Protein AF-A0A067PTX1-F1 (afdb_monomer_lite)

Structure (mmCIF, N/CA/C/O backbone):
data_AF-A0A067PTX1-F1
#
_entry.id   AF-A0A067PTX1-F1
#
loop_
_atom_site.group_PDB
_atom_site.id
_atom_site.type_symbol
_atom_site.label_atom_id
_atom_site.label_alt_id
_atom_site.label_comp_id
_atom_site.label_asym_id
_atom_site.label_entity_id
_atom_site.label_seq_id
_atom_site.pdbx_PDB_ins_code
_atom_site.Cartn_x
_atom_site.Cartn_y
_atom_site.Cartn_z
_atom_site.occupancy
_atom_site.B_iso_or_equiv
_atom_site.auth_seq_id
_atom_site.auth_comp_id
_atom_site.auth_asym_id
_atom_site.auth_atom_id
_atom_site.pdbx_PDB_model_num
ATOM 1 N N . MET A 1 1 ? 3.893 53.880 -30.782 1.00 49.12 1 MET A N 1
ATOM 2 C CA . MET A 1 1 ? 4.511 53.053 -29.726 1.00 49.12 1 MET A CA 1
ATOM 3 C C . MET A 1 1 ? 3.775 51.726 -29.711 1.00 49.12 1 MET A C 1
ATOM 5 O O . MET A 1 1 ? 2.566 51.744 -29.528 1.00 49.12 1 MET A O 1
ATOM 9 N N . ALA A 1 2 ? 4.449 50.618 -30.021 1.00 50.56 2 ALA A N 1
ATOM 10 C CA . ALA A 1 2 ? 3.844 49.287 -29.973 1.00 50.56 2 ALA A CA 1
ATOM 11 C C . ALA A 1 2 ? 3.827 48.806 -28.514 1.00 50.56 2 ALA A C 1
ATOM 13 O O . ALA A 1 2 ? 4.840 48.926 -27.826 1.00 50.56 2 ALA A O 1
ATOM 14 N N . GLY A 1 3 ? 2.672 48.342 -28.034 1.00 60.22 3 GLY A N 1
ATOM 15 C CA . GLY A 1 3 ? 2.533 47.793 -26.685 1.00 60.22 3 GLY A CA 1
ATOM 16 C C . GLY A 1 3 ? 3.352 46.508 -26.502 1.00 60.22 3 GLY A C 1
ATOM 17 O O . GLY A 1 3 ? 3.732 45.883 -27.496 1.00 60.22 3 GLY A O 1
ATOM 18 N N . PRO A 1 4 ? 3.647 46.118 -25.250 1.00 64.88 4 PRO A N 1
ATOM 19 C CA . PRO A 1 4 ? 4.402 44.903 -24.978 1.00 64.88 4 PRO A CA 1
ATOM 20 C C . PRO A 1 4 ? 3.660 43.674 -25.529 1.00 64.88 4 PRO A C 1
ATOM 22 O O . PRO A 1 4 ? 2.425 43.643 -25.499 1.00 64.88 4 PRO A O 1
ATOM 25 N N . PRO A 1 5 ? 4.390 42.668 -26.046 1.00 63.78 5 PRO A N 1
ATOM 26 C CA . PRO A 1 5 ? 3.774 41.455 -26.557 1.00 63.78 5 PRO A CA 1
ATOM 27 C C . PRO A 1 5 ? 3.003 40.735 -25.441 1.00 63.78 5 PRO A C 1
ATOM 29 O O . PRO A 1 5 ? 3.410 40.796 -24.274 1.00 63.78 5 PRO A O 1
ATOM 32 N N . PRO A 1 6 ? 1.889 40.062 -25.777 1.00 65.19 6 PRO A N 1
ATOM 33 C CA . PRO A 1 6 ? 1.122 39.305 -24.802 1.00 65.19 6 PRO A CA 1
ATOM 34 C C . PRO A 1 6 ? 2.002 38.219 -24.167 1.00 65.19 6 PRO A C 1
ATOM 36 O O . PRO A 1 6 ? 2.879 37.667 -24.841 1.00 65.19 6 PRO A O 1
ATOM 39 N N . PRO A 1 7 ? 1.790 37.907 -22.877 1.00 59.72 7 PRO A N 1
ATOM 40 C CA . PRO A 1 7 ? 2.531 36.845 -22.221 1.00 59.72 7 PRO A CA 1
ATOM 41 C C . PRO A 1 7 ? 2.297 35.519 -22.959 1.00 59.72 7 PRO A C 1
ATOM 43 O O . PRO A 1 7 ? 1.192 35.291 -23.466 1.00 59.72 7 PRO A O 1
ATOM 46 N N . PRO A 1 8 ? 3.314 34.642 -23.027 1.00 54.31 8 PRO A N 1
ATOM 47 C CA . PRO A 1 8 ? 3.148 33.328 -23.627 1.00 54.31 8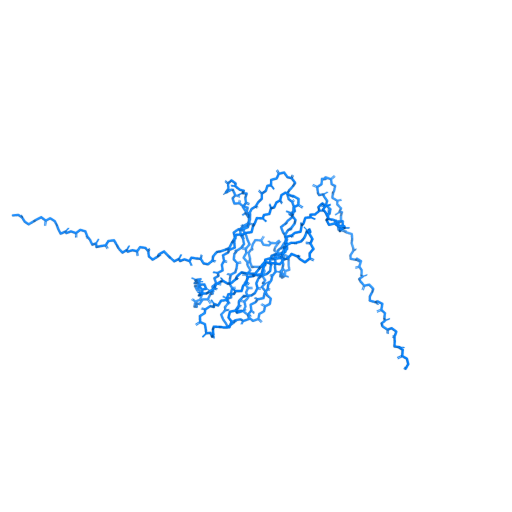 PRO A CA 1
ATOM 48 C C . PRO A 1 8 ? 1.997 32.586 -22.932 1.00 54.31 8 PRO A C 1
ATOM 50 O O . PRO A 1 8 ? 1.785 32.783 -21.727 1.00 54.31 8 PRO A O 1
ATOM 53 N N . PRO A 1 9 ? 1.235 31.754 -23.666 1.00 51.66 9 PRO A N 1
ATOM 54 C CA . PRO A 1 9 ? 0.173 30.965 -23.065 1.00 51.66 9 PRO A CA 1
ATOM 55 C C . PRO A 1 9 ? 0.768 30.170 -21.905 1.00 51.66 9 PRO A C 1
ATOM 57 O O . PRO A 1 9 ? 1.797 29.511 -22.059 1.00 51.66 9 PRO A O 1
ATOM 60 N N . LYS A 1 10 ? 0.144 30.274 -20.725 1.00 46.84 10 LYS A N 1
ATOM 61 C CA . LYS A 1 10 ? 0.451 29.386 -19.606 1.00 46.84 10 LYS A CA 1
ATOM 62 C C . LYS A 1 10 ? 0.267 27.973 -20.139 1.00 46.84 10 LYS A C 1
ATOM 64 O O . LYS A 1 10 ? -0.865 27.585 -20.421 1.00 46.84 10 LYS A O 1
ATOM 69 N N . PHE A 1 11 ? 1.368 27.246 -20.319 1.00 41.78 11 PHE A N 1
ATOM 70 C CA . PHE A 1 11 ? 1.311 25.809 -20.515 1.00 41.78 11 PHE A CA 1
ATOM 71 C C . PHE A 1 11 ? 0.416 25.274 -19.403 1.00 41.78 11 PHE A C 1
ATOM 73 O O . PHE A 1 11 ? 0.657 25.561 -18.224 1.00 41.78 11 PHE A O 1
ATOM 80 N N . ALA A 1 12 ? -0.677 24.617 -19.792 1.00 42.31 12 ALA A N 1
ATOM 81 C CA . ALA A 1 12 ? -1.452 23.832 -18.859 1.00 42.31 12 ALA A CA 1
ATOM 82 C C . ALA A 1 12 ? -0.436 22.942 -18.145 1.00 42.31 12 ALA A C 1
ATOM 84 O O . ALA A 1 12 ? 0.348 22.249 -18.791 1.00 42.31 12 ALA A O 1
ATOM 85 N N . VAL A 1 13 ? -0.363 23.067 -16.823 1.00 38.75 13 VAL A N 1
ATOM 86 C CA . VAL A 1 13 ? 0.320 22.062 -16.026 1.00 38.75 13 VAL A CA 1
ATOM 87 C C . VAL A 1 13 ? -0.473 20.805 -16.320 1.00 38.75 13 VAL A C 1
ATOM 89 O O . VAL A 1 13 ? -1.624 20.717 -15.884 1.00 38.75 13 VAL A O 1
ATOM 92 N N . ASP A 1 14 ? 0.089 19.912 -17.137 1.00 35.59 14 ASP A N 1
ATOM 93 C CA . ASP A 1 14 ? -0.417 18.556 -17.269 1.00 35.59 14 ASP A CA 1
ATOM 94 C C . ASP A 1 14 ? -0.568 18.068 -15.837 1.00 35.59 14 ASP A C 1
ATOM 96 O O . ASP A 1 14 ? 0.407 17.901 -15.099 1.00 35.59 14 ASP A O 1
ATOM 100 N N . SER A 1 15 ? -1.816 18.007 -15.387 1.00 38.03 15 SER A N 1
ATOM 101 C CA . SER A 1 15 ? -2.144 17.472 -14.084 1.00 38.03 15 SER A CA 1
ATOM 102 C C . SER A 1 15 ? -1.907 15.989 -14.249 1.00 38.03 15 SER A C 1
ATOM 104 O O . SER A 1 15 ? -2.802 15.272 -14.681 1.00 38.03 15 SER A O 1
ATOM 106 N N . VAL A 1 16 ? -0.659 15.567 -14.037 1.00 44.38 16 VAL A N 1
ATOM 107 C CA . VAL A 1 16 ? -0.284 14.162 -14.049 1.00 44.38 16 VAL A CA 1
ATOM 108 C C . VAL A 1 16 ? -1.143 13.532 -12.964 1.00 44.38 16 VAL A C 1
ATOM 110 O O . VAL A 1 16 ? -0.973 13.815 -11.774 1.00 44.38 16 VAL A O 1
ATOM 113 N N . SER A 1 17 ? -2.180 12.817 -13.387 1.00 53.16 17 SER A N 1
ATOM 114 C CA . SER A 1 17 ? -3.093 12.123 -12.501 1.00 53.16 17 SER A CA 1
ATOM 115 C C . SER A 1 17 ? -2.311 10.984 -11.875 1.00 53.16 17 SER A C 1
ATOM 117 O O . SER A 1 17 ? -2.290 9.876 -12.395 1.00 53.16 17 SER A O 1
ATOM 119 N N . GLN A 1 18 ? -1.635 11.280 -10.769 1.00 69.12 18 GLN A N 1
ATOM 120 C CA . GLN A 1 18 ? -0.968 10.261 -9.983 1.00 69.12 18 GLN A CA 1
ATOM 121 C C . GLN A 1 18 ? -2.006 9.2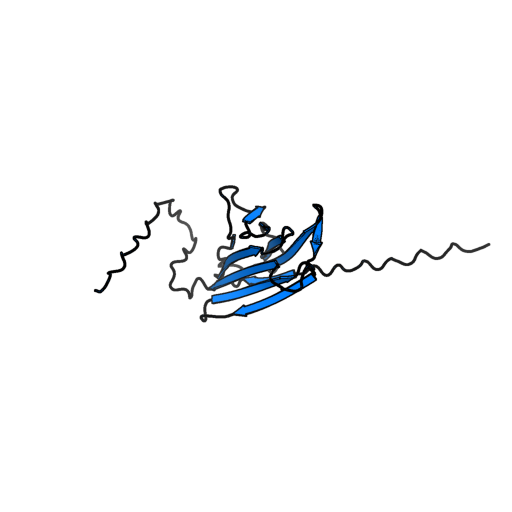34 -9.555 1.00 69.12 18 GLN A C 1
ATOM 123 O O . GLN A 1 18 ? -2.974 9.577 -8.869 1.00 69.12 18 GLN A O 1
ATOM 128 N N . HIS A 1 19 ? -1.797 7.985 -9.960 1.00 88.50 19 HIS A N 1
ATOM 129 C CA . HIS A 1 19 ? -2.654 6.878 -9.577 1.00 88.50 19 HIS A CA 1
ATOM 130 C C . HIS A 1 19 ? -2.497 6.633 -8.078 1.00 88.50 19 HIS A C 1
ATOM 132 O O . HIS A 1 19 ? -1.491 6.110 -7.590 1.00 88.50 19 HIS A O 1
ATOM 138 N N . ARG A 1 20 ? -3.503 7.107 -7.343 1.00 92.69 20 ARG A N 1
ATOM 139 C CA . ARG A 1 20 ? -3.557 7.107 -5.887 1.00 92.69 20 ARG A CA 1
ATOM 140 C C . ARG A 1 20 ? -4.782 6.355 -5.410 1.00 92.69 20 ARG A C 1
ATOM 142 O O . ARG A 1 20 ? -5.842 6.429 -6.027 1.00 92.69 20 ARG A O 1
ATOM 149 N N . ALA A 1 21 ? -4.646 5.711 -4.262 1.00 94.19 21 ALA A N 1
ATOM 150 C CA . ALA A 1 21 ? -5.761 5.125 -3.541 1.00 94.19 21 ALA A CA 1
ATOM 151 C C . ALA A 1 21 ? -5.698 5.493 -2.062 1.00 94.19 21 ALA A C 1
ATOM 153 O O . ALA A 1 21 ? -4.628 5.766 -1.519 1.00 94.19 21 ALA A O 1
ATOM 154 N N . PHE A 1 22 ? -6.858 5.478 -1.413 1.00 94.00 22 PHE A N 1
ATOM 155 C CA . PHE A 1 22 ? -6.983 5.793 0.002 1.00 94.00 22 PHE A CA 1
ATOM 156 C C . PHE A 1 22 ? -7.655 4.643 0.741 1.00 94.00 22 PHE A C 1
ATOM 158 O O . PHE A 1 22 ? -8.694 4.145 0.309 1.00 94.00 22 PHE A O 1
ATOM 165 N N . VAL A 1 23 ? -7.080 4.254 1.877 1.00 95.56 23 VAL A N 1
ATOM 166 C CA . VAL A 1 23 ? -7.667 3.266 2.791 1.00 95.56 23 VAL A CA 1
ATOM 167 C C . VAL A 1 23 ? -7.883 3.913 4.146 1.00 95.56 23 VAL A C 1
ATOM 169 O O . VAL A 1 23 ? -6.938 4.391 4.771 1.00 95.56 23 VAL A O 1
ATOM 172 N N . THR A 1 24 ? -9.119 3.904 4.634 1.00 93.56 24 THR A N 1
ATOM 173 C CA . THR A 1 24 ? -9.410 4.338 6.003 1.00 93.56 24 THR A CA 1
ATOM 174 C C . THR A 1 24 ? -9.011 3.248 6.991 1.00 93.56 24 THR A C 1
ATOM 176 O O . THR A 1 24 ? -9.383 2.084 6.836 1.00 93.56 24 THR A O 1
ATOM 179 N N . LEU A 1 25 ? -8.299 3.649 8.042 1.00 93.00 25 LEU A N 1
ATOM 180 C CA . LEU A 1 25 ? -7.965 2.827 9.197 1.00 93.00 25 LEU A CA 1
ATOM 181 C C . LEU A 1 25 ? -8.717 3.354 10.425 1.00 93.00 25 LEU A C 1
ATOM 183 O O . LEU A 1 25 ? -8.249 4.294 11.079 1.00 93.00 25 LEU A O 1
ATOM 187 N N . PRO A 1 26 ? -9.878 2.760 10.755 1.00 92.69 26 PRO A N 1
ATOM 188 C CA . PRO A 1 26 ? -10.582 3.056 11.994 1.00 92.69 26 PRO A CA 1
ATOM 189 C C . PRO A 1 26 ? -9.713 2.812 13.232 1.00 92.69 26 PRO A C 1
ATOM 191 O O . PRO A 1 26 ? -8.692 2.115 13.188 1.00 92.69 26 PRO A O 1
ATOM 194 N N . LYS A 1 27 ? -10.154 3.360 14.368 1.00 90.94 27 LYS A N 1
ATOM 195 C CA . LYS A 1 27 ? -9.531 3.075 15.665 1.00 90.94 27 LYS A CA 1
ATOM 196 C C . LYS A 1 27 ? -9.518 1.576 15.935 1.00 90.94 27 LYS A C 1
ATOM 198 O O . LYS A 1 27 ? -10.493 0.890 15.653 1.00 90.94 27 LYS A O 1
ATOM 203 N N . ASN A 1 28 ? -8.449 1.107 16.567 1.00 91.19 28 ASN A N 1
ATOM 204 C CA . ASN A 1 28 ? -8.222 -0.304 16.883 1.00 91.19 28 ASN A CA 1
ATOM 205 C C . ASN A 1 28 ? -8.157 -1.232 15.656 1.00 91.19 28 ASN A C 1
ATOM 207 O O . ASN A 1 28 ? -8.336 -2.438 15.793 1.00 91.19 28 ASN A O 1
ATOM 211 N N . ASN A 1 29 ? -7.875 -0.705 14.463 1.00 93.00 29 ASN A N 1
ATOM 212 C CA . ASN A 1 29 ? -7.644 -1.548 13.297 1.00 93.00 29 ASN A CA 1
ATOM 213 C C . ASN A 1 29 ? -6.148 -1.667 13.004 1.00 93.00 29 ASN A C 1
ATOM 215 O O . ASN A 1 29 ? -5.436 -0.662 12.927 1.00 93.00 29 ASN A O 1
ATOM 219 N N . ILE A 1 30 ? -5.690 -2.902 12.812 1.00 94.12 30 ILE A N 1
ATOM 220 C CA . ILE A 1 30 ? -4.368 -3.210 12.262 1.00 94.12 30 ILE A CA 1
ATOM 221 C C . ILE A 1 30 ? -4.476 -3.300 10.736 1.00 94.12 30 ILE A C 1
ATOM 223 O O . ILE A 1 30 ? -5.513 -3.724 10.216 1.00 94.12 30 ILE A O 1
ATOM 227 N N . ALA A 1 31 ? -3.419 -2.916 10.020 1.00 95.81 31 ALA A N 1
ATOM 228 C CA . ALA A 1 31 ? -3.322 -3.149 8.582 1.00 95.81 31 ALA A CA 1
ATOM 229 C C . ALA A 1 31 ? -2.084 -3.969 8.225 1.00 95.81 31 ALA A C 1
ATOM 231 O O . ALA A 1 31 ? -0.990 -3.678 8.709 1.00 95.81 31 ALA A O 1
ATOM 232 N N . PHE A 1 32 ? -2.263 -4.945 7.341 1.00 96.06 32 PHE A N 1
ATOM 233 C CA . PHE A 1 32 ? -1.185 -5.673 6.681 1.00 96.06 32 PHE A CA 1
ATOM 234 C C . PHE A 1 32 ? -1.160 -5.274 5.213 1.00 96.06 32 PHE A C 1
ATOM 236 O O . PHE A 1 32 ? -2.202 -5.283 4.560 1.00 96.06 32 PHE A O 1
ATOM 243 N N . ILE A 1 33 ? 0.014 -4.912 4.708 1.00 97.25 33 ILE A N 1
ATOM 244 C CA . ILE A 1 33 ? 0.197 -4.469 3.326 1.00 97.25 33 ILE A CA 1
ATOM 245 C C . ILE A 1 33 ? 1.292 -5.316 2.704 1.00 97.25 33 ILE A C 1
ATOM 247 O O . ILE A 1 33 ? 2.419 -5.322 3.198 1.00 97.25 33 ILE A O 1
ATOM 251 N N . PHE A 1 34 ? 0.965 -6.024 1.635 1.00 96.81 34 PHE A N 1
ATOM 252 C CA . PHE A 1 34 ? 1.887 -6.892 0.911 1.00 96.81 34 PHE A CA 1
ATOM 253 C C . PHE A 1 34 ? 1.466 -6.962 -0.553 1.00 96.81 34 PHE A C 1
ATOM 255 O O . PHE A 1 34 ? 0.354 -6.576 -0.909 1.00 96.81 34 PHE A O 1
ATOM 262 N N . GLY A 1 35 ? 2.347 -7.446 -1.417 1.00 97.31 35 GLY A N 1
ATOM 263 C CA . GLY A 1 35 ? 2.019 -7.565 -2.826 1.00 97.31 35 GLY A CA 1
ATOM 264 C C . GLY A 1 35 ? 3.148 -8.138 -3.656 1.00 97.31 35 GLY A C 1
ATOM 265 O O . GLY A 1 35 ? 4.207 -8.506 -3.141 1.00 97.31 35 GLY A O 1
ATOM 266 N N . THR A 1 36 ? 2.910 -8.196 -4.953 1.00 97.94 36 THR A N 1
ATOM 267 C CA . THR A 1 36 ? 3.825 -8.730 -5.958 1.00 97.94 36 THR A CA 1
ATOM 268 C C . THR A 1 36 ? 3.887 -7.793 -7.150 1.00 97.94 36 THR A C 1
ATOM 270 O O . THR A 1 36 ? 2.905 -7.123 -7.463 1.00 97.94 36 THR A O 1
ATOM 273 N N . ALA A 1 37 ? 5.033 -7.779 -7.823 1.00 97.56 37 ALA A N 1
ATOM 274 C CA . ALA A 1 37 ? 5.175 -7.203 -9.149 1.00 97.56 37 ALA A CA 1
ATOM 275 C C . ALA A 1 37 ? 5.373 -8.330 -10.169 1.00 97.56 37 ALA A C 1
ATOM 277 O O . ALA A 1 37 ? 6.295 -9.135 -10.007 1.00 97.56 37 ALA A O 1
ATOM 278 N N . THR A 1 38 ? 4.557 -8.369 -11.216 1.00 95.69 38 THR A N 1
ATOM 279 C CA . THR A 1 38 ? 4.680 -9.288 -12.362 1.00 95.69 38 THR A CA 1
ATOM 280 C C . THR A 1 38 ? 4.921 -8.504 -13.644 1.00 95.69 38 THR A C 1
ATOM 282 O O . THR A 1 38 ? 4.253 -8.710 -14.643 1.00 95.69 38 THR A O 1
ATOM 285 N N . ALA A 1 39 ? 5.901 -7.601 -13.582 1.00 93.62 39 ALA A N 1
ATOM 286 C CA . ALA A 1 39 ? 6.239 -6.669 -14.648 1.00 93.62 39 ALA A CA 1
ATOM 287 C C . ALA A 1 39 ? 7.738 -6.682 -14.970 1.00 93.62 39 ALA A C 1
ATOM 289 O O . ALA A 1 39 ? 8.593 -6.906 -14.096 1.00 93.62 39 ALA A O 1
ATOM 290 N N . ALA A 1 40 ? 8.072 -6.371 -16.225 1.00 91.75 40 ALA A N 1
ATOM 291 C CA . ALA A 1 40 ? 9.455 -6.197 -16.669 1.00 91.75 40 ALA A CA 1
ATOM 292 C C . ALA A 1 40 ? 10.104 -4.933 -16.083 1.00 91.75 40 ALA A C 1
ATOM 294 O O . ALA A 1 40 ? 11.303 -4.935 -15.792 1.00 91.75 40 ALA A O 1
ATOM 295 N N . TRP A 1 41 ? 9.331 -3.862 -15.891 1.00 94.88 41 TRP A N 1
ATOM 296 C CA . TRP A 1 41 ? 9.796 -2.664 -15.201 1.00 94.88 41 TRP A CA 1
ATOM 297 C C . TRP A 1 41 ? 9.610 -2.783 -13.688 1.00 94.88 41 TRP A C 1
ATOM 299 O O . TRP A 1 41 ? 8.716 -3.471 -13.192 1.00 94.88 41 TRP A O 1
ATOM 309 N N . THR A 1 42 ? 10.481 -2.108 -12.934 1.00 97.06 42 THR A N 1
ATOM 310 C CA . THR A 1 42 ? 10.369 -2.071 -11.474 1.00 97.06 42 THR A CA 1
ATOM 311 C C . THR A 1 42 ? 9.145 -1.264 -11.080 1.00 97.06 42 THR A C 1
ATOM 313 O O . THR A 1 42 ? 9.068 -0.070 -11.358 1.00 97.06 42 THR A O 1
ATOM 316 N N . GLN A 1 43 ? 8.234 -1.906 -10.370 1.00 97.38 43 GLN A N 1
ATOM 317 C CA . GLN A 1 43 ? 7.079 -1.276 -9.759 1.00 97.38 43 GLN A CA 1
ATOM 318 C C . GLN A 1 43 ? 7.488 -0.603 -8.445 1.00 97.38 43 GLN A C 1
ATOM 320 O O . GLN A 1 43 ? 8.338 -1.114 -7.713 1.00 97.38 43 GLN A O 1
ATOM 325 N N . ASP A 1 44 ? 6.891 0.548 -8.152 1.00 96.88 44 ASP A N 1
ATOM 326 C CA . ASP A 1 44 ? 7.125 1.373 -6.967 1.00 96.88 44 ASP A CA 1
ATOM 327 C C . ASP A 1 44 ? 5.789 1.727 -6.317 1.00 96.88 44 ASP A C 1
ATOM 329 O O . ASP A 1 44 ? 4.964 2.449 -6.881 1.00 96.88 44 ASP A O 1
ATOM 333 N N . VAL A 1 45 ? 5.590 1.240 -5.095 1.00 97.12 45 VAL A N 1
ATOM 334 C CA . VAL A 1 45 ? 4.411 1.549 -4.289 1.00 97.12 45 VAL A CA 1
ATOM 335 C C . VAL A 1 45 ? 4.850 2.330 -3.066 1.00 97.12 45 VAL A C 1
ATOM 337 O O . VAL A 1 45 ? 5.539 1.810 -2.186 1.00 97.12 45 VAL A O 1
ATOM 340 N N . LYS A 1 46 ? 4.415 3.585 -2.967 1.00 95.56 46 LYS A N 1
ATOM 341 C CA . LYS A 1 46 ? 4.600 4.387 -1.758 1.00 95.56 46 LYS A CA 1
ATOM 342 C C . LYS A 1 46 ? 3.356 4.298 -0.884 1.00 95.56 46 LYS A C 1
ATOM 344 O O . LYS A 1 46 ? 2.253 4.576 -1.340 1.00 95.56 46 LYS A O 1
ATOM 349 N N . VAL A 1 47 ? 3.560 3.975 0.389 1.00 95.12 47 VAL A N 1
ATOM 350 C CA . VAL A 1 47 ? 2.517 3.937 1.419 1.00 95.12 47 VAL A CA 1
ATOM 351 C C . VAL A 1 47 ? 2.777 5.071 2.396 1.00 95.12 47 VAL A C 1
ATOM 353 O O . VAL A 1 47 ? 3.837 5.122 3.019 1.00 95.12 47 VAL A O 1
ATOM 356 N N . LYS A 1 48 ? 1.818 5.977 2.555 1.00 92.62 48 LYS A N 1
ATOM 357 C CA . LYS A 1 48 ? 1.889 7.075 3.519 1.00 92.62 48 LYS A CA 1
ATOM 358 C C . LYS A 1 48 ? 0.758 6.937 4.530 1.00 92.62 48 LYS A C 1
ATOM 360 O O . LYS A 1 48 ? -0.393 7.231 4.208 1.00 92.62 48 LYS A O 1
ATOM 365 N N . PRO A 1 49 ? 1.053 6.480 5.748 1.00 89.12 49 PRO A N 1
ATOM 366 C CA . PRO A 1 49 ? 0.105 6.585 6.835 1.00 89.12 49 PRO A CA 1
ATOM 367 C C . PRO A 1 49 ? -0.028 8.053 7.249 1.00 89.12 49 PRO A C 1
ATOM 369 O O . PRO A 1 49 ? 0.963 8.764 7.398 1.00 89.12 49 PRO A O 1
ATOM 372 N N . GLN A 1 50 ? -1.260 8.497 7.432 1.00 88.88 50 GLN A N 1
ATOM 373 C CA . GLN A 1 50 ? -1.619 9.861 7.795 1.00 88.88 50 GLN A CA 1
ATOM 374 C C . GLN A 1 50 ? -2.671 9.812 8.896 1.00 88.88 50 GLN A C 1
ATOM 376 O O . GLN A 1 50 ? -3.492 8.891 8.960 1.00 88.88 50 GLN A O 1
ATOM 381 N N . PHE A 1 51 ? -2.658 10.793 9.787 1.00 77.94 51 PHE A N 1
ATOM 382 C CA . PHE A 1 51 ? -3.842 11.079 10.590 1.00 77.94 51 PHE A CA 1
ATOM 383 C C . PHE A 1 51 ? -4.879 11.808 9.723 1.00 77.94 51 PHE A C 1
ATOM 385 O O . PHE A 1 51 ? -4.531 12.403 8.711 1.00 77.94 51 PHE A O 1
ATOM 392 N N . GLN A 1 52 ? -6.157 11.780 10.113 1.00 68.69 52 GLN A N 1
ATOM 393 C CA . GLN A 1 52 ? -7.207 12.535 9.402 1.00 68.69 52 GLN A CA 1
ATOM 394 C C . GLN A 1 52 ? -7.002 14.062 9.427 1.00 68.69 52 GLN A C 1
ATOM 396 O O . GLN A 1 52 ? -7.691 14.774 8.706 1.00 68.69 52 GLN A O 1
ATOM 401 N N . ASP A 1 53 ? -6.090 14.564 10.264 1.00 71.50 53 ASP A N 1
ATOM 402 C CA . ASP A 1 53 ? -5.668 15.967 10.296 1.00 71.50 53 ASP A CA 1
ATOM 403 C C . ASP A 1 53 ? -4.448 16.252 9.394 1.00 71.50 53 ASP A C 1
ATOM 405 O O . ASP A 1 53 ? -3.783 17.272 9.567 1.00 71.50 53 ASP A O 1
ATOM 409 N N . ASP A 1 54 ? -4.151 15.349 8.452 1.00 64.38 54 ASP A N 1
ATOM 410 C CA . ASP A 1 54 ? -3.046 15.407 7.485 1.00 64.38 54 ASP A CA 1
ATOM 411 C C . ASP A 1 54 ? -1.641 15.472 8.107 1.00 64.38 54 ASP A C 1
ATOM 413 O O . ASP A 1 54 ? -0.663 15.841 7.452 1.00 64.38 54 ASP A O 1
ATOM 417 N N . THR A 1 55 ? -1.492 15.069 9.371 1.00 72.81 55 THR A N 1
ATOM 418 C CA . THR A 1 55 ? -0.160 14.895 9.951 1.00 72.81 55 THR A CA 1
ATOM 419 C C . THR A 1 55 ? 0.472 13.605 9.414 1.00 72.81 55 THR A C 1
ATOM 421 O O . THR A 1 55 ? 0.049 12.496 9.763 1.00 72.81 55 THR A O 1
ATOM 424 N N . ASP A 1 56 ? 1.500 13.756 8.574 1.00 72.50 56 ASP A N 1
ATOM 425 C CA . ASP A 1 56 ? 2.247 12.646 7.975 1.00 72.50 56 ASP A CA 1
ATOM 426 C C . ASP A 1 56 ? 2.968 11.802 9.042 1.00 72.50 56 ASP A C 1
ATOM 428 O O . ASP A 1 56 ? 3.744 12.304 9.863 1.00 72.50 56 ASP A O 1
ATOM 432 N N . LEU A 1 57 ? 2.749 10.487 8.993 1.00 79.50 57 LEU A N 1
ATOM 433 C CA . LEU A 1 57 ? 3.577 9.502 9.686 1.00 79.50 57 LEU A CA 1
ATOM 434 C C . LEU A 1 57 ? 4.716 9.036 8.770 1.00 79.50 57 LEU A C 1
ATOM 436 O O . LEU A 1 57 ? 4.821 9.418 7.603 1.00 79.50 57 LEU A O 1
ATOM 440 N N . GLN A 1 58 ? 5.595 8.184 9.302 1.00 84.81 58 GLN A N 1
ATOM 441 C CA . GLN A 1 58 ? 6.666 7.585 8.513 1.00 84.81 58 GLN A CA 1
ATOM 442 C C . GLN A 1 58 ? 6.095 6.863 7.283 1.00 84.81 58 GLN A C 1
ATOM 444 O O . GLN A 1 58 ? 5.294 5.937 7.407 1.00 84.81 58 GLN A O 1
ATOM 449 N N . ALA A 1 59 ? 6.529 7.290 6.097 1.00 89.50 59 ALA A N 1
ATOM 450 C CA . ALA A 1 59 ? 6.157 6.670 4.835 1.00 89.50 59 ALA A CA 1
ATOM 451 C C . ALA A 1 59 ? 7.052 5.467 4.516 1.00 89.50 59 ALA A C 1
ATOM 453 O O . ALA A 1 59 ? 8.238 5.440 4.854 1.00 89.50 59 ALA A O 1
ATOM 454 N N . TYR A 1 60 ? 6.486 4.519 3.780 1.00 92.31 60 TYR A N 1
ATOM 455 C CA . TYR A 1 60 ? 7.159 3.326 3.293 1.00 92.31 60 TYR A CA 1
ATOM 456 C C . TYR A 1 60 ? 7.212 3.335 1.771 1.00 92.31 60 TYR A C 1
ATOM 458 O O . TYR A 1 60 ? 6.380 3.950 1.099 1.00 92.31 60 TYR A O 1
ATOM 466 N N . THR A 1 61 ? 8.188 2.636 1.213 1.00 94.06 61 THR A N 1
ATOM 467 C CA . THR A 1 61 ? 8.243 2.361 -0.224 1.00 94.06 61 THR A CA 1
ATOM 468 C C . THR A 1 61 ? 8.518 0.886 -0.414 1.00 94.06 61 THR A C 1
ATOM 470 O O . THR A 1 61 ? 9.461 0.369 0.187 1.00 94.06 61 THR A O 1
ATOM 473 N N . LEU A 1 62 ? 7.677 0.226 -1.209 1.00 95.44 62 LEU A N 1
ATOM 474 C CA . LEU A 1 62 ? 7.918 -1.126 -1.679 1.00 95.44 62 LEU A CA 1
ATOM 475 C C . LEU A 1 62 ? 8.278 -1.101 -3.160 1.00 95.44 62 LEU A C 1
ATOM 477 O O . LEU A 1 62 ? 7.657 -0.365 -3.927 1.00 95.44 62 LEU A O 1
ATOM 481 N N . GLN A 1 63 ? 9.259 -1.907 -3.552 1.00 96.06 63 GLN A N 1
ATOM 482 C CA . GLN A 1 63 ? 9.679 -2.033 -4.943 1.00 96.06 63 GLN A CA 1
ATOM 483 C C . GLN A 1 63 ? 9.939 -3.488 -5.315 1.00 96.06 63 GLN A C 1
ATOM 485 O O . GLN A 1 63 ? 10.422 -4.263 -4.489 1.00 96.06 63 GLN A O 1
ATOM 490 N N . ALA A 1 64 ? 9.642 -3.844 -6.564 1.00 96.06 64 ALA A N 1
ATOM 491 C CA . ALA A 1 64 ? 10.036 -5.115 -7.167 1.00 96.06 64 ALA A CA 1
ATOM 492 C C . ALA A 1 64 ? 9.883 -5.093 -8.694 1.00 96.06 64 ALA A C 1
ATOM 494 O O . ALA A 1 64 ? 9.141 -4.288 -9.242 1.00 96.06 64 ALA A O 1
ATOM 495 N N . SER A 1 65 ? 10.550 -6.029 -9.367 1.00 95.62 65 SER A N 1
ATOM 496 C CA . SER A 1 65 ? 10.248 -6.463 -10.737 1.00 95.62 65 SER A CA 1
ATOM 497 C C . SER A 1 65 ? 10.241 -7.989 -10.732 1.00 95.62 65 SER A C 1
ATOM 499 O O . SER A 1 65 ? 11.177 -8.592 -10.195 1.00 95.62 65 SER A O 1
ATOM 501 N N . ASN A 1 66 ? 9.184 -8.602 -11.273 1.00 95.06 66 ASN A N 1
ATOM 502 C CA . ASN A 1 66 ? 8.977 -10.058 -11.308 1.00 95.06 66 ASN A CA 1
ATOM 503 C C . ASN A 1 66 ? 9.255 -10.775 -9.971 1.00 95.06 66 ASN A C 1
ATOM 505 O O . ASN A 1 66 ? 9.859 -11.845 -9.939 1.00 95.06 66 ASN A O 1
ATOM 509 N N . ASN A 1 67 ? 8.873 -10.150 -8.856 1.00 95.69 67 ASN A N 1
ATOM 510 C CA . ASN A 1 67 ? 9.163 -10.602 -7.495 1.00 95.69 67 ASN A CA 1
ATOM 511 C C . ASN A 1 67 ? 8.114 -10.064 -6.502 1.00 95.69 67 ASN A C 1
ATOM 513 O O . ASN A 1 67 ? 7.396 -9.108 -6.816 1.00 95.69 67 ASN A O 1
ATOM 517 N N . PRO A 1 68 ? 8.035 -10.624 -5.280 1.00 96.81 68 PRO A N 1
ATOM 518 C CA . PRO A 1 68 ? 7.331 -9.981 -4.174 1.00 96.81 68 PRO A CA 1
ATOM 519 C C . PRO A 1 68 ? 7.838 -8.556 -3.942 1.00 96.81 68 PRO A C 1
ATOM 521 O O . PRO A 1 68 ? 9.041 -8.311 -3.996 1.00 96.81 68 PRO A O 1
ATOM 524 N N . LEU A 1 69 ? 6.923 -7.629 -3.654 1.00 96.38 69 LEU A N 1
ATOM 525 C CA . LEU A 1 69 ? 7.263 -6.258 -3.286 1.00 96.38 69 LEU A CA 1
ATOM 526 C C . LEU A 1 69 ? 8.061 -6.257 -1.975 1.00 96.38 69 LEU A C 1
ATOM 528 O O . LEU A 1 69 ? 7.586 -6.759 -0.956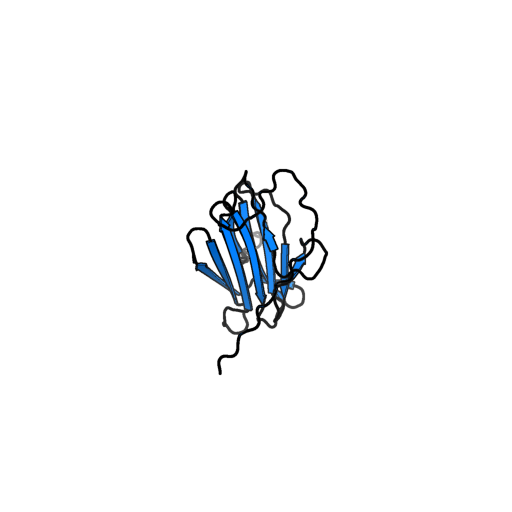 1.00 96.38 69 LEU A O 1
ATOM 532 N N . GLU A 1 70 ? 9.260 -5.674 -1.987 1.00 94.62 70 GLU A N 1
ATOM 533 C CA . GLU A 1 70 ? 10.123 -5.562 -0.806 1.00 94.62 70 GLU A CA 1
ATOM 534 C C . GLU A 1 70 ? 10.213 -4.107 -0.334 1.00 94.62 70 GLU A C 1
ATOM 536 O O . GLU A 1 70 ? 10.312 -3.183 -1.139 1.00 94.62 70 GLU A O 1
ATOM 541 N N . VAL A 1 71 ? 10.202 -3.891 0.982 1.00 91.88 71 VAL A N 1
ATOM 542 C CA . VAL A 1 71 ? 10.350 -2.573 1.606 1.00 91.88 71 VAL A CA 1
ATOM 543 C C . VAL A 1 71 ? 11.778 -2.068 1.397 1.00 91.88 71 VAL A C 1
ATOM 545 O O . VAL A 1 71 ? 12.725 -2.577 1.997 1.00 91.88 71 VAL A O 1
ATOM 548 N N . THR A 1 72 ? 11.931 -1.024 0.587 1.00 88.75 72 THR A N 1
ATOM 549 C CA . THR A 1 72 ? 13.220 -0.371 0.302 1.00 88.75 72 THR A CA 1
ATOM 550 C C . THR A 1 72 ? 13.423 0.915 1.102 1.00 88.75 72 THR A C 1
ATOM 552 O O . THR A 1 72 ? 14.553 1.378 1.265 1.00 88.75 72 THR A O 1
ATOM 555 N N . HIS A 1 73 ? 12.348 1.487 1.653 1.00 85.44 73 HIS A N 1
ATOM 556 C CA . HIS A 1 73 ? 12.392 2.669 2.514 1.00 85.44 73 HIS A CA 1
ATOM 557 C C . HIS A 1 73 ? 11.333 2.606 3.622 1.00 85.44 73 HIS A C 1
ATOM 559 O O . HIS A 1 73 ? 10.256 2.045 3.429 1.00 85.44 73 HIS A O 1
ATOM 565 N N . GLY A 1 74 ? 11.626 3.210 4.779 1.00 76.69 74 GLY A N 1
ATOM 566 C CA . GLY A 1 74 ? 10.699 3.314 5.915 1.00 76.69 74 GLY A CA 1
ATOM 567 C C . GLY A 1 74 ? 10.649 2.094 6.847 1.00 76.69 74 GLY A C 1
ATOM 568 O O . GLY A 1 74 ? 10.091 2.190 7.934 1.00 76.69 74 GLY A O 1
ATOM 569 N N . GLY A 1 75 ? 11.245 0.960 6.461 1.00 69.81 75 GLY A N 1
ATOM 570 C CA . GLY A 1 75 ? 11.336 -0.250 7.292 1.00 69.81 75 GLY A CA 1
ATOM 571 C C . GLY A 1 75 ? 12.389 -0.169 8.406 1.00 69.81 75 GLY A C 1
ATOM 572 O O . GLY A 1 75 ? 13.158 0.787 8.498 1.00 69.81 75 GLY A O 1
ATOM 573 N N . SER A 1 76 ? 12.472 -1.210 9.245 1.00 65.19 76 SER A N 1
ATOM 574 C CA . SER A 1 76 ? 13.372 -1.238 10.417 1.00 65.19 76 SER A CA 1
ATOM 575 C C . SER A 1 76 ? 14.865 -1.401 10.082 1.00 65.19 76 SER A C 1
ATOM 577 O O . SER A 1 76 ? 15.679 -1.538 10.993 1.00 65.19 76 SER A O 1
ATOM 579 N N . GLY A 1 77 ? 15.232 -1.456 8.796 1.00 58.81 77 GLY A N 1
ATOM 580 C CA . GLY A 1 77 ? 16.607 -1.667 8.328 1.00 58.81 77 GLY A CA 1
ATOM 581 C C . GLY A 1 77 ? 17.166 -3.076 8.569 1.00 58.81 77 GLY A C 1
ATOM 582 O O . GLY A 1 77 ? 18.342 -3.314 8.306 1.00 58.81 77 GLY A O 1
ATOM 583 N N . ILE A 1 78 ? 16.347 -4.012 9.064 1.00 51.97 78 ILE A N 1
ATOM 584 C CA . ILE A 1 78 ? 16.748 -5.385 9.392 1.00 51.97 78 ILE A CA 1
ATOM 585 C C . ILE A 1 78 ? 15.899 -6.346 8.547 1.00 51.97 78 ILE A C 1
ATOM 587 O O . ILE A 1 78 ? 14.679 -6.394 8.702 1.00 51.97 78 ILE A O 1
ATOM 591 N N . ALA A 1 79 ? 16.578 -7.118 7.690 1.00 62.53 79 ALA A N 1
ATOM 592 C CA . ALA A 1 79 ? 16.038 -8.104 6.743 1.0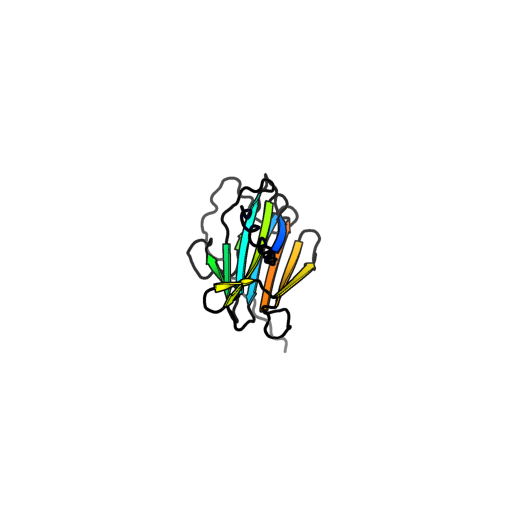0 62.53 79 ALA A CA 1
ATOM 593 C C . ALA A 1 79 ? 15.202 -7.545 5.569 1.00 62.53 79 ALA A C 1
ATOM 595 O O . ALA A 1 79 ? 14.689 -6.429 5.606 1.00 62.53 79 ALA A O 1
ATOM 596 N N . ARG A 1 80 ? 15.085 -8.354 4.502 1.00 74.81 80 ARG A N 1
ATOM 597 C CA . ARG A 1 80 ? 14.151 -8.123 3.390 1.00 74.81 80 ARG A CA 1
ATOM 598 C C . ARG A 1 80 ? 12.730 -8.293 3.923 1.00 74.81 80 ARG A C 1
ATOM 600 O O . ARG A 1 80 ? 12.341 -9.398 4.294 1.00 74.81 80 ARG A O 1
ATOM 607 N N . GLN A 1 81 ? 11.991 -7.197 4.030 1.00 85.44 81 GLN A N 1
ATOM 608 C CA . GLN A 1 81 ? 10.612 -7.190 4.516 1.00 85.44 81 GLN A CA 1
ATOM 609 C C . GLN A 1 81 ? 9.677 -7.098 3.311 1.00 85.44 81 GLN A C 1
ATOM 611 O O . GLN A 1 81 ? 9.745 -6.122 2.577 1.00 85.44 81 GLN A O 1
ATOM 616 N N . SER A 1 82 ? 8.799 -8.082 3.113 1.00 90.88 82 SER A N 1
ATOM 617 C CA . SER A 1 82 ? 7.789 -8.070 2.033 1.00 90.88 82 SER A CA 1
ATOM 618 C C . SER A 1 82 ? 6.384 -7.722 2.532 1.00 90.88 82 SER A C 1
ATOM 620 O O . SER A 1 82 ? 5.383 -7.913 1.844 1.00 90.88 82 SER A O 1
ATOM 622 N N . THR A 1 83 ? 6.287 -7.260 3.778 1.00 91.31 83 THR A N 1
ATOM 623 C CA . THR A 1 83 ? 5.025 -6.879 4.406 1.00 91.31 83 THR A CA 1
ATOM 624 C C . THR A 1 83 ? 5.244 -5.677 5.307 1.00 91.31 83 THR A C 1
ATOM 626 O O . THR A 1 83 ? 6.182 -5.653 6.104 1.00 91.31 83 THR A O 1
ATOM 629 N N . ILE A 1 84 ? 4.356 -4.694 5.202 1.00 91.06 84 ILE A N 1
ATOM 630 C CA . ILE A 1 84 ? 4.255 -3.582 6.145 1.00 91.06 84 ILE A CA 1
ATOM 631 C C . ILE A 1 84 ? 3.115 -3.891 7.108 1.00 91.06 84 ILE A C 1
ATOM 633 O O . ILE A 1 84 ? 2.025 -4.287 6.690 1.00 91.06 84 ILE A O 1
ATOM 637 N N . VAL A 1 85 ? 3.365 -3.673 8.396 1.00 91.56 85 VAL A N 1
ATOM 638 C CA . VAL A 1 85 ? 2.349 -3.769 9.445 1.00 91.56 85 VAL A CA 1
ATOM 639 C C . VAL A 1 85 ? 2.113 -2.384 10.028 1.00 91.56 85 VAL A C 1
ATOM 641 O O . VAL A 1 85 ? 3.013 -1.784 10.613 1.00 91.56 85 VAL A O 1
ATOM 644 N N . ILE A 1 86 ? 0.889 -1.883 9.889 1.00 90.69 86 ILE A N 1
ATOM 645 C CA . ILE A 1 86 ? 0.447 -0.650 10.537 1.00 90.69 86 ILE A CA 1
ATOM 646 C C . ILE A 1 86 ? -0.303 -1.037 11.807 1.00 90.69 86 ILE A C 1
ATOM 648 O O . ILE A 1 86 ? -1.467 -1.437 11.759 1.00 90.69 86 ILE A O 1
ATOM 652 N N . ASN A 1 87 ? 0.379 -0.926 12.949 1.00 89.81 87 ASN A N 1
ATOM 653 C CA . ASN A 1 87 ? -0.175 -1.261 14.264 1.00 89.81 87 ASN A CA 1
ATOM 654 C C . ASN A 1 87 ? -1.437 -0.447 14.577 1.00 89.81 87 ASN A C 1
ATOM 656 O O . ASN A 1 87 ? -1.513 0.707 14.146 1.00 89.81 87 ASN A O 1
ATOM 660 N N . PRO A 1 88 ? -2.398 -0.993 15.341 1.00 90.25 88 PRO A N 1
ATOM 661 C CA . PRO A 1 88 ? -3.620 -0.285 15.701 1.00 90.25 88 PRO A CA 1
ATOM 662 C C . PRO A 1 88 ? -3.339 0.969 16.536 1.00 90.25 88 PRO A C 1
ATOM 664 O O . PRO A 1 88 ? -2.448 0.982 17.381 1.00 90.25 88 PRO A O 1
ATOM 667 N N . ASP A 1 89 ? -4.134 2.016 16.313 1.00 87.88 89 ASP A N 1
ATOM 668 C CA . ASP A 1 89 ? -4.200 3.202 17.173 1.00 87.88 89 ASP A CA 1
ATOM 669 C C . ASP A 1 89 ? -5.585 3.218 17.830 1.00 87.88 89 ASP A C 1
ATOM 671 O O . ASP A 1 89 ? -6.609 3.222 17.146 1.00 87.88 89 ASP A O 1
ATOM 675 N N . SER A 1 90 ? -5.632 3.158 19.160 1.00 88.12 90 SER A N 1
ATOM 676 C CA . SER A 1 90 ? -6.888 3.138 19.923 1.00 88.12 90 SER A CA 1
ATOM 677 C C . SER A 1 90 ? -7.484 4.528 20.144 1.00 88.12 90 SER A C 1
ATOM 679 O O . SER A 1 90 ? -8.639 4.665 20.553 1.00 88.12 90 SER A O 1
ATOM 681 N N . THR A 1 91 ? -6.710 5.573 19.864 1.00 86.44 91 THR A N 1
ATOM 682 C CA . THR A 1 91 ? -7.046 6.964 20.164 1.00 86.44 91 THR A CA 1
ATOM 683 C C . THR A 1 91 ? -7.550 7.705 18.934 1.00 86.44 91 THR A C 1
ATOM 685 O O . THR A 1 91 ? -8.506 8.483 19.041 1.00 86.44 91 THR A O 1
ATOM 688 N N . ARG A 1 92 ? -6.965 7.431 17.762 1.00 85.56 92 ARG A N 1
ATOM 689 C CA . ARG A 1 92 ? -7.181 8.191 16.526 1.00 85.56 92 ARG A CA 1
ATOM 690 C C . ARG A 1 92 ? -7.451 7.293 15.328 1.00 85.56 92 ARG A C 1
ATOM 692 O O . ARG A 1 92 ? -6.897 6.207 15.201 1.00 85.56 92 ARG A O 1
ATOM 699 N N . GLU A 1 93 ? -8.306 7.790 14.442 1.00 89.94 93 GLU A N 1
ATOM 700 C CA . GLU A 1 93 ? -8.450 7.237 13.098 1.00 89.94 93 GLU A CA 1
ATOM 701 C C . GLU A 1 93 ? -7.293 7.712 12.222 1.00 89.94 93 GLU A C 1
ATOM 703 O O . GLU A 1 93 ? -6.724 8.789 12.430 1.00 89.94 93 GLU A O 1
ATOM 708 N N . ARG A 1 94 ? -6.940 6.888 11.242 1.00 91.44 94 ARG A N 1
ATOM 709 C CA . ARG A 1 94 ? -5.867 7.158 10.288 1.00 91.44 94 ARG A CA 1
ATOM 710 C C . ARG A 1 94 ? -6.351 6.875 8.874 1.00 91.44 94 ARG A C 1
ATOM 712 O O . ARG A 1 94 ? -7.377 6.228 8.663 1.00 91.44 94 ARG A O 1
ATOM 719 N N . GLN A 1 95 ? -5.580 7.328 7.907 1.00 93.00 95 GLN A N 1
ATOM 720 C CA . GLN A 1 95 ? -5.734 7.004 6.502 1.00 93.00 95 GLN A CA 1
ATOM 721 C C . GLN A 1 95 ? -4.392 6.512 5.961 1.00 93.00 95 GLN A C 1
ATOM 723 O O . GLN A 1 95 ? -3.333 6.889 6.456 1.00 93.00 95 GLN A O 1
ATOM 728 N N . LEU A 1 96 ? -4.432 5.638 4.966 1.00 93.69 96 LEU A N 1
ATOM 729 C CA . LEU A 1 96 ? -3.282 5.311 4.139 1.00 93.69 96 LEU A CA 1
ATOM 730 C C . LEU A 1 96 ? -3.489 5.968 2.778 1.00 93.69 96 LEU A C 1
ATOM 732 O O . LEU A 1 96 ? -4.462 5.634 2.105 1.00 93.69 96 LEU A O 1
ATOM 736 N N . GLU A 1 97 ? -2.587 6.857 2.372 1.00 94.12 97 GLU A N 1
ATOM 737 C CA . GLU A 1 97 ? -2.435 7.247 0.968 1.00 94.12 97 GLU A CA 1
ATOM 738 C C . GLU A 1 97 ? -1.467 6.257 0.306 1.00 94.12 97 GLU A C 1
ATOM 740 O O . GLU A 1 97 ? -0.325 6.078 0.741 1.00 94.12 97 GLU A O 1
ATOM 745 N N . LEU A 1 98 ? -1.935 5.603 -0.750 1.00 95.94 98 LEU A N 1
ATOM 746 C CA . LEU A 1 98 ? -1.168 4.694 -1.593 1.00 95.94 98 LEU A CA 1
ATOM 747 C C . LEU A 1 98 ? -0.883 5.399 -2.915 1.00 95.94 98 LEU A C 1
ATOM 749 O O . LEU A 1 98 ? -1.792 5.980 -3.505 1.00 95.94 98 LEU A O 1
ATOM 753 N N . LEU A 1 99 ? 0.360 5.345 -3.383 1.00 95.81 99 LEU A N 1
ATOM 754 C CA . LEU A 1 99 ? 0.783 5.921 -4.657 1.00 95.81 99 LEU A CA 1
ATOM 755 C C . LEU A 1 99 ? 1.507 4.856 -5.480 1.00 95.81 99 LEU A C 1
ATOM 757 O O . LEU A 1 99 ? 2.515 4.320 -5.018 1.00 95.81 99 LEU A O 1
ATOM 761 N N . PHE A 1 100 ? 1.002 4.597 -6.685 1.00 96.31 100 PHE A N 1
ATOM 762 C CA . PHE A 1 100 ? 1.480 3.552 -7.591 1.00 96.31 100 PHE A CA 1
ATOM 763 C C . PHE A 1 100 ? 2.243 4.159 -8.762 1.00 96.31 100 PHE A C 1
ATOM 765 O O . PHE A 1 100 ? 1.749 5.071 -9.430 1.00 96.31 100 PHE A O 1
ATOM 772 N N . ARG A 1 101 ? 3.464 3.676 -8.985 1.00 96.31 101 ARG A N 1
ATOM 773 C CA . ARG A 1 101 ? 4.401 4.187 -9.985 1.00 96.31 101 ARG A CA 1
ATOM 774 C C . ARG A 1 101 ? 5.235 3.051 -10.563 1.00 96.31 101 ARG A C 1
ATOM 776 O O . ARG A 1 101 ? 5.359 1.989 -9.966 1.00 96.31 101 ARG A O 1
ATOM 783 N N . VAL A 1 102 ? 5.879 3.330 -11.684 1.00 95.38 102 VAL A N 1
ATOM 784 C CA . VAL A 1 102 ? 6.847 2.455 -12.344 1.00 95.38 102 VAL A CA 1
ATOM 785 C C . VAL A 1 102 ? 8.180 3.187 -12.508 1.00 95.38 102 VAL A C 1
ATOM 787 O O . VAL A 1 102 ? 8.223 4.410 -12.654 1.00 95.38 102 VAL A O 1
ATOM 790 N N . VAL A 1 103 ? 9.296 2.464 -12.456 1.00 94.69 103 VAL A N 1
ATOM 791 C CA . VAL A 1 103 ? 10.639 3.000 -12.694 1.00 94.69 103 VAL A CA 1
ATOM 792 C C . VAL A 1 103 ? 11.077 2.651 -14.114 1.00 94.69 103 VAL A C 1
ATOM 794 O O . VAL A 1 103 ? 11.415 1.506 -14.407 1.00 94.69 103 VAL A O 1
ATOM 797 N N . VAL A 1 104 ? 11.151 3.665 -14.975 1.00 92.50 104 VAL A N 1
ATOM 798 C CA . VAL A 1 104 ? 11.599 3.547 -16.372 1.00 92.50 104 VAL A CA 1
ATOM 799 C C . VAL A 1 104 ? 12.822 4.437 -16.567 1.00 92.50 104 VAL A C 1
ATOM 801 O O . VAL A 1 104 ? 12.777 5.632 -16.266 1.00 92.50 104 VAL A O 1
ATOM 804 N N . ASP A 1 105 ? 13.930 3.862 -17.038 1.00 92.06 105 ASP A N 1
ATOM 805 C CA . ASP A 1 105 ? 15.224 4.550 -17.193 1.00 92.06 105 ASP A CA 1
ATOM 806 C C . ASP A 1 105 ? 15.694 5.262 -15.908 1.00 92.06 105 ASP A C 1
ATOM 808 O O . ASP A 1 105 ? 16.199 6.388 -15.929 1.00 92.06 105 ASP A O 1
ATOM 812 N N . GLY A 1 106 ? 15.466 4.623 -14.754 1.00 89.62 106 GLY A N 1
ATOM 813 C CA . GLY A 1 106 ? 15.810 5.164 -13.435 1.00 89.62 106 GLY A CA 1
ATOM 814 C C . GLY A 1 106 ? 14.918 6.317 -12.959 1.00 89.62 106 GLY A C 1
ATOM 815 O O . GLY A 1 106 ? 15.225 6.940 -11.943 1.00 89.62 106 GLY A O 1
ATOM 816 N N . LYS A 1 107 ? 13.824 6.622 -13.666 1.00 92.75 107 LYS A N 1
ATOM 817 C CA . LYS A 1 107 ? 12.875 7.682 -13.307 1.00 92.75 107 LYS A CA 1
ATOM 818 C C . LYS A 1 107 ? 11.523 7.097 -12.936 1.00 92.75 107 LYS A C 1
ATOM 820 O O . LYS A 1 107 ? 11.020 6.216 -13.623 1.00 92.75 107 LYS A O 1
ATOM 825 N N . LEU A 1 108 ? 10.921 7.653 -11.888 1.00 93.38 108 LEU A N 1
ATOM 826 C CA . LEU A 1 108 ? 9.543 7.354 -11.518 1.00 93.38 108 LEU A CA 1
ATOM 827 C C . LEU A 1 108 ? 8.583 7.940 -12.558 1.00 93.38 108 LEU A C 1
ATOM 829 O O . LEU A 1 108 ? 8.682 9.120 -12.904 1.00 93.38 108 LEU A O 1
ATOM 833 N N . ARG A 1 109 ? 7.654 7.112 -13.017 1.00 92.75 109 ARG A N 1
ATOM 834 C CA . ARG A 1 109 ? 6.525 7.458 -13.877 1.00 92.75 109 ARG A CA 1
ATOM 835 C C . ARG A 1 109 ? 5.251 6.903 -13.259 1.00 92.75 109 ARG A C 1
ATOM 837 O O . ARG A 1 109 ? 5.312 5.989 -12.441 1.00 92.75 109 ARG A O 1
ATOM 844 N N . ASP A 1 110 ? 4.118 7.470 -13.631 1.00 91.38 110 ASP A N 1
ATOM 845 C CA . ASP A 1 110 ? 2.834 6.938 -13.190 1.00 91.38 110 ASP A CA 1
ATOM 846 C C . ASP A 1 110 ? 2.497 5.665 -13.972 1.00 91.38 110 ASP A C 1
ATOM 848 O O . ASP A 1 110 ? 2.922 5.502 -15.117 1.00 91.38 110 ASP A O 1
ATOM 852 N N . VAL A 1 111 ? 1.755 4.765 -13.325 1.00 92.94 111 VAL A N 1
ATOM 853 C CA . VAL A 1 111 ? 1.121 3.625 -14.001 1.00 92.94 111 VAL A CA 1
ATOM 854 C C . VAL A 1 111 ? 0.035 4.131 -14.961 1.00 92.94 111 VAL A C 1
ATOM 856 O O . VAL A 1 111 ? -0.429 5.262 -14.839 1.00 92.94 111 VAL A O 1
ATOM 859 N N . HIS A 1 112 ? -0.357 3.316 -15.933 1.00 91.50 112 HIS A N 1
ATOM 860 C CA . HIS A 1 112 ? -1.392 3.632 -16.919 1.00 91.50 112 HIS A CA 1
ATOM 861 C C . HIS A 1 112 ? -2.810 3.324 -16.417 1.00 91.50 112 HIS A C 1
ATOM 863 O O . HIS A 1 112 ? -3.763 4.007 -16.799 1.00 91.50 112 HIS A O 1
ATOM 869 N N . GLN A 1 113 ? -2.962 2.308 -15.566 1.00 92.88 113 GLN A N 1
ATOM 870 C CA . GLN A 1 113 ? -4.247 1.926 -14.978 1.00 92.88 113 GLN A CA 1
ATOM 871 C C . GLN A 1 113 ? -4.084 1.537 -13.509 1.00 92.88 113 GLN A C 1
ATOM 873 O O . GLN A 1 113 ? -3.038 1.039 -13.093 1.00 92.88 113 GLN A O 1
ATOM 878 N N . LEU A 1 114 ? -5.146 1.761 -12.731 1.00 94.19 114 LEU A N 1
ATOM 879 C CA . LEU A 1 114 ? -5.281 1.300 -11.354 1.00 94.19 114 LEU A CA 1
ATOM 880 C C . LEU A 1 114 ? -6.704 0.779 -11.137 1.00 94.19 114 LEU A C 1
ATOM 882 O O . LEU A 1 114 ? -7.650 1.567 -11.067 1.00 94.19 114 LEU A O 1
ATOM 886 N N . ASP A 1 115 ? -6.827 -0.529 -10.963 1.00 94.81 115 ASP A N 1
ATOM 887 C CA . ASP A 1 115 ? -8.064 -1.202 -10.596 1.00 94.81 115 ASP A CA 1
ATOM 888 C C . ASP A 1 115 ? -8.095 -1.451 -9.090 1.00 94.81 115 ASP A C 1
ATOM 890 O O . ASP A 1 115 ? -7.074 -1.708 -8.454 1.00 94.81 115 ASP A O 1
ATOM 894 N N . THR A 1 116 ? -9.284 -1.355 -8.496 1.00 95.56 116 THR A N 1
ATOM 895 C CA . THR A 1 116 ? -9.488 -1.580 -7.062 1.00 95.56 116 THR A CA 1
ATOM 896 C C . THR A 1 116 ? -10.626 -2.559 -6.841 1.00 95.56 116 THR A C 1
ATOM 898 O O . THR A 1 116 ? -11.744 -2.352 -7.311 1.00 95.56 116 THR A O 1
ATOM 901 N N . HIS A 1 117 ? -10.359 -3.590 -6.050 1.00 96.69 117 HIS A N 1
ATOM 902 C CA . HIS A 1 117 ? -11.349 -4.536 -5.567 1.00 96.69 117 HIS A CA 1
ATOM 903 C C . HIS A 1 117 ? -11.411 -4.502 -4.041 1.00 96.69 117 HIS A C 1
ATOM 905 O O . HIS A 1 117 ? -10.384 -4.416 -3.371 1.00 96.69 117 HIS A O 1
ATOM 911 N N . VAL A 1 118 ? -12.619 -4.574 -3.483 1.00 97.00 118 VAL A N 1
ATOM 912 C CA . VAL A 1 118 ? -12.833 -4.594 -2.033 1.00 97.00 118 VAL A CA 1
ATOM 913 C C . VAL A 1 118 ? -13.639 -5.827 -1.669 1.00 97.00 118 VAL A C 1
ATOM 915 O O . VAL A 1 118 ? -14.773 -5.975 -2.120 1.00 97.00 118 VAL A O 1
ATOM 918 N N . ASP A 1 119 ? -13.067 -6.664 -0.812 1.00 96.12 119 ASP A N 1
ATOM 919 C CA . ASP A 1 119 ? -13.696 -7.874 -0.292 1.00 96.12 119 ASP A CA 1
ATOM 920 C C . ASP A 1 119 ? -13.808 -7.831 1.240 1.00 96.12 119 ASP A C 1
ATOM 922 O O . ASP A 1 119 ? -12.986 -7.230 1.939 1.00 96.12 119 ASP A O 1
ATOM 926 N N . LYS A 1 120 ? -14.855 -8.462 1.776 1.00 96.56 120 LYS A N 1
ATOM 927 C CA . LYS A 1 120 ? -15.133 -8.553 3.217 1.00 96.56 120 LYS A CA 1
ATOM 928 C C . LYS A 1 120 ? -15.428 -10.007 3.575 1.00 96.56 120 LYS A C 1
ATOM 930 O O . LYS A 1 120 ? -16.595 -10.359 3.760 1.00 96.56 120 LYS A O 1
ATOM 935 N N . PRO A 1 121 ? -14.391 -10.851 3.701 1.00 93.19 121 PRO A N 1
ATOM 936 C CA . PRO A 1 121 ? -14.579 -12.291 3.861 1.00 93.19 121 PRO A CA 1
ATOM 937 C C . PRO A 1 121 ? -15.266 -12.637 5.190 1.00 93.19 121 PRO A C 1
ATOM 939 O O . PRO A 1 121 ? -15.972 -13.636 5.297 1.00 93.19 121 PRO A O 1
ATOM 942 N N . VAL A 1 122 ? -15.086 -11.789 6.208 1.00 92.50 122 VAL A N 1
ATOM 943 C CA . VAL A 1 122 ? -15.776 -11.843 7.502 1.00 92.50 122 VAL A CA 1
ATOM 944 C C . VAL A 1 122 ? -16.039 -10.418 8.010 1.00 92.50 122 VAL A C 1
ATOM 946 O O . VAL A 1 122 ? -15.339 -9.491 7.600 1.00 92.50 122 VAL A O 1
ATOM 949 N N . PRO A 1 123 ? -16.988 -10.198 8.944 1.00 92.06 123 PRO A N 1
ATOM 950 C CA . PRO A 1 123 ? -17.401 -8.848 9.358 1.00 92.06 123 PRO A CA 1
ATOM 951 C C . PRO A 1 123 ? -16.307 -7.952 9.960 1.00 92.06 123 PRO A C 1
ATOM 953 O O . PRO A 1 123 ? -16.490 -6.740 10.052 1.00 92.06 123 PRO A O 1
ATOM 956 N N . TRP A 1 124 ? -15.200 -8.539 10.416 1.00 92.31 124 TRP A N 1
ATOM 957 C CA . TRP A 1 124 ? -14.089 -7.850 11.078 1.00 92.31 124 TRP A CA 1
ATOM 958 C C . TRP A 1 124 ? -12.824 -7.755 10.204 1.00 92.31 124 TRP A C 1
ATOM 960 O O . TRP A 1 124 ? -11.796 -7.287 10.689 1.00 92.31 124 TRP A O 1
ATOM 970 N N . VAL A 1 125 ? -12.899 -8.148 8.924 1.00 95.06 125 VAL A N 1
ATOM 971 C CA . VAL A 1 125 ? -11.815 -8.017 7.934 1.00 95.06 125 VAL A CA 1
ATOM 972 C C . VAL A 1 125 ? -12.328 -7.293 6.693 1.00 95.06 125 VAL A C 1
ATOM 974 O O . VAL A 1 125 ? -13.416 -7.571 6.195 1.00 95.06 125 VAL A O 1
ATOM 977 N N . THR A 1 126 ? -11.540 -6.363 6.165 1.00 97.75 126 THR A N 1
ATOM 978 C CA . THR A 1 126 ? -11.732 -5.785 4.830 1.00 97.75 126 THR A CA 1
ATOM 979 C C . THR A 1 126 ? -10.419 -5.862 4.068 1.00 97.75 126 THR A C 1
ATOM 981 O O . THR A 1 126 ? -9.408 -5.352 4.541 1.00 97.75 126 THR A O 1
ATOM 984 N N . ASN A 1 127 ? -10.439 -6.484 2.895 1.00 97.88 127 ASN A N 1
ATOM 985 C CA . ASN A 1 127 ? -9.299 -6.569 1.994 1.00 97.88 127 ASN A CA 1
ATOM 986 C C . ASN A 1 127 ? -9.508 -5.601 0.833 1.00 97.88 127 ASN A C 1
ATOM 988 O O . ASN A 1 127 ? -10.514 -5.684 0.134 1.00 97.88 127 ASN A O 1
ATOM 992 N N . TYR A 1 128 ? -8.548 -4.712 0.613 1.00 98.38 128 TYR A N 1
ATOM 993 C CA . TYR A 1 128 ? -8.447 -3.906 -0.597 1.00 98.38 128 TYR A CA 1
ATOM 994 C C . TYR A 1 128 ? -7.377 -4.538 -1.478 1.00 98.38 128 TYR A C 1
ATOM 996 O O . TYR A 1 128 ? -6.252 -4.714 -1.023 1.00 98.38 128 TYR A O 1
ATOM 1004 N N . THR A 1 129 ? -7.722 -4.899 -2.706 1.00 98.12 129 THR A N 1
ATOM 1005 C CA . THR A 1 129 ? -6.775 -5.390 -3.710 1.00 98.12 129 THR A CA 1
ATOM 1006 C C . THR A 1 129 ? -6.655 -4.344 -4.802 1.00 98.12 129 THR A C 1
ATOM 1008 O O . THR A 1 129 ? -7.669 -3.878 -5.319 1.00 98.12 129 THR A O 1
ATOM 1011 N N . TYR A 1 130 ? -5.428 -3.972 -5.130 1.00 97.81 130 TYR A N 1
ATOM 1012 C CA . TYR A 1 130 ? -5.100 -2.995 -6.152 1.00 97.81 130 TYR A CA 1
ATOM 1013 C C . TYR A 1 130 ? -4.278 -3.663 -7.233 1.00 97.81 130 TYR A C 1
ATOM 1015 O O . TYR A 1 130 ? -3.227 -4.226 -6.924 1.00 97.81 130 TYR A O 1
ATOM 1023 N N . ASN A 1 131 ? -4.739 -3.553 -8.471 1.00 97.25 131 ASN A N 1
ATOM 1024 C CA . ASN A 1 131 ? -4.027 -4.066 -9.628 1.00 97.25 131 ASN A CA 1
ATOM 1025 C C . ASN A 1 131 ? -3.646 -2.908 -10.550 1.00 97.25 131 ASN A C 1
ATOM 1027 O O . ASN A 1 131 ? -4.436 -1.975 -10.706 1.00 97.25 131 ASN A O 1
ATOM 1031 N N . THR A 1 132 ? -2.457 -2.938 -11.143 1.00 96.44 132 THR A N 1
ATOM 1032 C CA . THR A 1 132 ? -1.996 -1.867 -12.040 1.00 96.44 132 THR A CA 1
ATOM 1033 C C . THR A 1 132 ? -1.597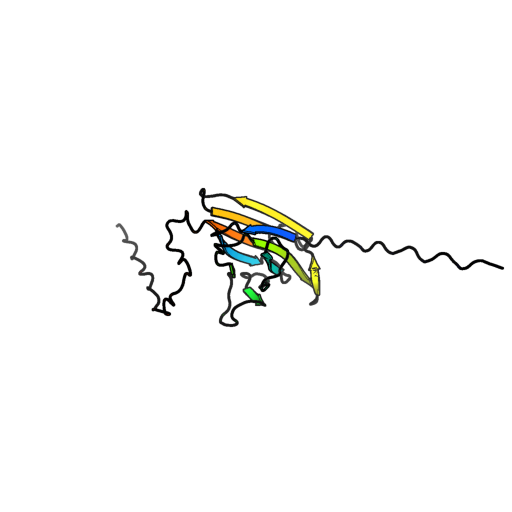 -2.390 -13.407 1.00 96.44 132 THR A C 1
ATOM 1035 O O . THR A 1 132 ? -1.198 -3.540 -13.525 1.00 96.44 132 THR A O 1
ATOM 1038 N N . GLU A 1 133 ? -1.650 -1.502 -14.395 1.00 94.50 133 GLU A N 1
ATOM 1039 C CA . GLU A 1 133 ? -1.035 -1.654 -15.720 1.00 94.50 133 GLU A CA 1
ATOM 1040 C C . GLU A 1 133 ? 0.001 -0.541 -15.888 1.00 94.50 133 GLU A C 1
ATOM 1042 O O . GLU A 1 133 ? -0.325 0.621 -15.632 1.00 94.50 133 GLU A O 1
ATOM 1047 N N . ASP A 1 134 ? 1.215 -0.852 -16.322 1.00 89.12 134 ASP A N 1
ATOM 1048 C CA . ASP A 1 134 ? 2.313 0.091 -16.523 1.00 89.12 134 ASP A CA 1
ATOM 1049 C C . ASP A 1 134 ? 2.503 0.527 -17.989 1.00 89.12 134 ASP A C 1
ATOM 1051 O O . ASP A 1 134 ? 3.257 1.469 -18.251 1.00 89.12 134 ASP A O 1
ATOM 1055 N N . GLY A 1 135 ? 1.726 -0.053 -18.916 1.00 85.06 135 GLY A N 1
ATOM 1056 C CA . GLY A 1 135 ? 1.581 0.373 -20.309 1.00 85.06 135 GLY A CA 1
ATOM 1057 C C . GLY A 1 135 ? 2.132 -0.610 -21.346 1.00 85.06 135 GLY A C 1
ATOM 1058 O O . GLY A 1 135 ? 2.244 -0.235 -22.519 1.00 85.06 135 GLY A O 1
ATOM 1059 N N . GLY A 1 136 ? 2.505 -1.820 -20.930 1.00 77.56 136 GLY A N 1
ATOM 1060 C CA . GLY A 1 136 ? 3.094 -2.857 -21.768 1.00 77.56 136 GLY A CA 1
ATOM 1061 C C . GLY A 1 136 ? 2.065 -3.640 -22.581 1.00 77.56 136 GLY A C 1
ATOM 1062 O O . GLY A 1 136 ? 2.059 -3.554 -23.815 1.00 77.56 136 GLY A O 1
ATOM 1063 N N . ASP A 1 137 ? 1.233 -4.439 -21.913 1.00 83.06 137 ASP A N 1
ATOM 1064 C CA . ASP A 1 137 ? 0.418 -5.480 -22.553 1.00 83.06 137 ASP A CA 1
ATOM 1065 C C . ASP A 1 137 ? -1.068 -5.507 -22.150 1.00 83.06 137 ASP A C 1
ATOM 1067 O O . ASP A 1 137 ? -1.835 -6.253 -22.768 1.00 83.06 137 ASP A O 1
ATOM 1071 N N . HIS A 1 138 ? -1.516 -4.598 -21.278 1.00 84.69 138 HIS A N 1
ATOM 1072 C CA . HIS A 1 138 ? -2.910 -4.473 -20.821 1.00 84.69 138 HIS A CA 1
ATOM 1073 C C . HIS A 1 138 ? -3.409 -5.676 -20.002 1.00 84.69 138 HIS A C 1
ATOM 1075 O O . HIS A 1 138 ? -4.613 -5.957 -19.995 1.00 84.69 138 HIS A O 1
ATOM 1081 N N . ASP A 1 139 ? -2.512 -6.402 -19.337 1.00 81.62 139 ASP A N 1
ATOM 1082 C CA . ASP A 1 139 ? -2.863 -7.519 -18.461 1.00 81.62 139 ASP A CA 1
ATOM 1083 C C . ASP A 1 139 ? -3.421 -7.071 -17.094 1.00 81.62 139 ASP A C 1
ATOM 1085 O O . ASP A 1 139 ? -4.099 -7.850 -16.414 1.00 81.62 139 ASP A O 1
ATOM 1089 N N . VAL A 1 140 ? -3.213 -5.795 -16.738 1.00 87.00 140 VAL A N 1
ATOM 1090 C CA . VAL A 1 140 ? -3.639 -5.162 -15.481 1.00 87.00 140 VAL A CA 1
ATOM 1091 C C . VAL A 1 140 ? -3.276 -6.023 -14.268 1.00 87.00 140 VAL A C 1
ATOM 1093 O O . VAL A 1 140 ? -4.092 -6.238 -13.366 1.00 87.00 140 VAL A O 1
ATOM 1096 N N . HIS A 1 141 ? -2.050 -6.544 -14.237 1.00 90.19 141 HIS A N 1
ATOM 1097 C CA . HIS A 1 141 ? -1.504 -7.202 -13.054 1.00 90.19 141 HIS A CA 1
ATOM 1098 C C . HIS A 1 141 ? -0.024 -6.908 -12.776 1.00 90.19 141 HIS A C 1
ATOM 1100 O O . HIS A 1 141 ? 0.535 -7.501 -11.854 1.00 90.19 141 HIS A O 1
ATOM 1106 N N . ASP A 1 142 ? 0.584 -5.937 -13.466 1.00 94.75 142 ASP A N 1
ATOM 1107 C CA . ASP A 1 142 ? 1.976 -5.500 -13.268 1.00 94.75 142 ASP A CA 1
ATOM 1108 C C . ASP A 1 142 ? 2.351 -5.304 -11.799 1.00 94.75 142 ASP A C 1
ATOM 1110 O O . ASP A 1 142 ? 3.412 -5.747 -11.354 1.00 94.75 142 ASP A O 1
ATOM 1114 N N . THR A 1 143 ? 1.451 -4.692 -11.025 1.00 97.50 143 THR A N 1
ATOM 1115 C CA . THR A 1 143 ? 1.457 -4.735 -9.561 1.00 97.50 143 THR A CA 1
ATOM 1116 C C . THR A 1 143 ? 0.152 -5.332 -9.073 1.00 97.50 143 THR A C 1
ATOM 1118 O O . THR A 1 143 ? -0.912 -4.884 -9.480 1.00 97.50 143 THR A O 1
ATOM 1121 N N . THR A 1 144 ? 0.230 -6.256 -8.117 1.00 97.94 144 THR A N 1
ATOM 1122 C CA . THR A 1 144 ? -0.893 -6.657 -7.261 1.00 97.94 144 THR A CA 1
ATOM 1123 C C . THR A 1 144 ? -0.551 -6.301 -5.816 1.00 97.94 144 THR A C 1
ATOM 1125 O O . THR A 1 144 ? 0.367 -6.882 -5.236 1.00 97.94 144 THR A O 1
ATOM 1128 N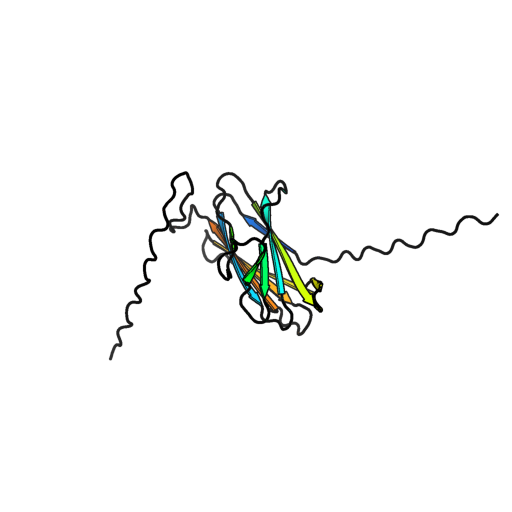 N . LEU A 1 145 ? -1.271 -5.355 -5.214 1.00 98.25 145 LEU A N 1
ATOM 1129 C CA . LEU A 1 145 ? -1.102 -4.945 -3.816 1.00 98.25 145 LEU A CA 1
ATOM 1130 C C . LEU A 1 145 ? -2.361 -5.264 -3.013 1.00 98.25 145 LEU A C 1
ATOM 1132 O O . LEU A 1 145 ? -3.457 -4.858 -3.383 1.00 98.25 145 LEU A O 1
ATOM 1136 N N . VAL A 1 146 ? -2.197 -5.913 -1.866 1.00 98.25 146 VAL A N 1
ATOM 1137 C CA . VAL A 1 146 ? -3.279 -6.182 -0.919 1.00 98.25 146 VAL A CA 1
ATOM 1138 C C . VAL A 1 146 ? -3.069 -5.366 0.351 1.00 98.25 146 VAL A C 1
ATOM 1140 O O . VAL A 1 146 ? -1.989 -5.373 0.943 1.00 98.25 146 VAL A O 1
ATOM 1143 N N . VAL A 1 147 ? -4.128 -4.688 0.791 1.00 98.31 147 VAL A N 1
ATOM 1144 C CA . VAL A 1 147 ? -4.237 -4.057 2.108 1.00 98.31 147 VAL A CA 1
ATOM 1145 C C . VAL A 1 147 ? -5.347 -4.753 2.886 1.00 98.31 147 VAL A C 1
ATOM 1147 O O . VAL A 1 147 ? -6.531 -4.552 2.617 1.00 98.31 147 VAL A O 1
ATOM 1150 N N . SER A 1 148 ? -4.971 -5.558 3.874 1.00 98.00 148 SER A N 1
ATOM 1151 C CA . SER A 1 148 ? -5.907 -6.214 4.789 1.00 98.00 148 SER A CA 1
ATOM 1152 C C . SER A 1 148 ? -6.071 -5.376 6.048 1.00 98.00 148 SER A C 1
ATOM 1154 O O . SER A 1 148 ? -5.130 -5.237 6.827 1.00 98.00 148 SER A O 1
ATOM 1156 N N . VAL A 1 149 ? -7.269 -4.836 6.262 1.00 97.31 149 VAL A N 1
ATOM 1157 C CA . VAL A 1 149 ? -7.650 -4.071 7.454 1.00 97.31 149 VAL A CA 1
ATOM 1158 C C . VAL A 1 149 ? -8.466 -4.964 8.379 1.00 97.31 149 VAL A C 1
ATOM 1160 O O . VAL A 1 149 ? -9.515 -5.476 7.988 1.00 97.31 149 VAL A O 1
ATOM 1163 N N . ILE A 1 150 ? -7.998 -5.133 9.612 1.00 95.56 150 ILE A N 1
ATOM 1164 C CA . ILE A 1 150 ? -8.571 -6.070 10.581 1.00 95.56 150 ILE A CA 1
ATOM 1165 C C . ILE A 1 150 ? -8.949 -5.314 11.856 1.00 95.56 150 ILE A C 1
ATOM 1167 O O . ILE A 1 150 ? -8.106 -4.639 12.447 1.00 95.56 150 ILE A O 1
ATOM 1171 N N . ASP A 1 151 ? -10.207 -5.435 12.285 1.00 93.00 151 ASP A N 1
ATOM 1172 C CA . ASP A 1 151 ? -10.687 -4.927 13.578 1.00 93.00 151 ASP A CA 1
ATOM 1173 C C . ASP A 1 151 ? -10.099 -5.792 14.702 1.00 93.00 151 ASP A C 1
ATOM 1175 O O . ASP A 1 151 ? -10.502 -6.944 14.895 1.00 93.00 151 ASP A O 1
ATOM 1179 N N . SER A 1 152 ? -9.127 -5.241 15.436 1.00 83.94 152 SER A N 1
ATOM 1180 C CA . SER A 1 152 ? -8.357 -5.997 16.426 1.00 83.94 152 SER A CA 1
ATOM 1181 C C . SER A 1 152 ? -9.131 -6.288 17.708 1.00 83.94 152 SER A C 1
ATOM 1183 O O . SER A 1 152 ? -8.673 -7.075 18.530 1.00 83.94 152 SER A O 1
ATOM 1185 N N . VAL A 1 153 ? -10.277 -5.635 17.912 1.00 80.62 153 VAL A N 1
ATOM 1186 C CA . VAL A 1 153 ? -11.137 -5.849 19.085 1.00 80.62 153 VAL A CA 1
ATOM 1187 C C . VAL A 1 153 ? -12.132 -6.970 18.809 1.00 80.62 153 VAL A C 1
ATOM 1189 O O . VAL A 1 153 ? -12.486 -7.722 19.715 1.00 80.62 153 VAL A O 1
ATOM 1192 N N . LYS A 1 154 ? -12.588 -7.094 17.559 1.00 73.31 154 LYS A N 1
ATOM 1193 C CA . LYS A 1 154 ? -13.510 -8.158 17.139 1.00 73.31 154 LYS A CA 1
ATOM 1194 C C . LYS A 1 154 ? -12.807 -9.428 16.670 1.00 73.31 154 LYS A C 1
ATOM 1196 O O . LYS A 1 154 ? -13.444 -10.479 16.626 1.00 73.31 154 LYS A O 1
ATOM 1201 N N . SER A 1 155 ? -11.524 -9.357 16.316 1.00 62.00 155 SER A N 1
ATOM 1202 C CA . SER A 1 155 ? -10.749 -10.549 15.984 1.00 62.00 155 SER A CA 1
ATOM 1203 C C . SER A 1 155 ? -10.519 -11.391 17.240 1.00 62.00 155 SER A C 1
ATOM 1205 O O . SER A 1 155 ? -10.020 -10.883 18.239 1.00 62.00 155 SER A O 1
ATOM 1207 N N . SER A 1 156 ? -10.791 -12.696 17.185 1.00 59.09 156 SER A N 1
ATOM 1208 C CA . SER A 1 156 ? -10.441 -13.633 18.268 1.00 59.09 156 SER A CA 1
ATOM 1209 C C . SER A 1 156 ? -8.931 -13.891 18.390 1.00 59.09 156 SER A C 1
ATOM 1211 O O . SER A 1 156 ? -8.503 -14.694 19.217 1.00 59.09 156 SER A O 1
ATOM 1213 N N . TRP A 1 157 ? -8.123 -13.253 17.541 1.00 51.19 157 TRP A N 1
ATOM 1214 C CA . TRP A 1 157 ? -6.670 -13.304 17.601 1.00 51.19 157 TRP A CA 1
ATOM 1215 C C . TRP A 1 157 ? -6.178 -12.423 18.753 1.00 51.19 157 TRP A C 1
ATOM 1217 O O . TRP A 1 157 ? -6.638 -11.287 18.874 1.00 51.19 157 TRP A O 1
ATOM 1227 N N . PRO A 1 158 ? -5.228 -12.890 19.583 1.00 49.06 158 PRO A N 1
ATOM 1228 C CA . PRO A 1 158 ? -4.605 -12.053 20.595 1.00 49.06 158 PRO A CA 1
ATOM 1229 C C . PRO A 1 158 ? -3.692 -11.031 19.905 1.00 49.06 158 PRO A C 1
ATOM 1231 O O . PRO A 1 158 ? -2.484 -11.217 19.794 1.00 49.06 158 PRO A O 1
ATOM 1234 N N . ILE A 1 159 ? -4.273 -9.943 19.406 1.00 52.72 159 ILE A N 1
ATOM 1235 C CA . ILE A 1 159 ? -3.517 -8.788 18.935 1.00 52.72 159 ILE A CA 1
ATOM 1236 C C . ILE A 1 159 ? -3.204 -7.973 20.184 1.00 52.72 159 ILE A C 1
ATOM 1238 O O . ILE A 1 159 ? -4.073 -7.306 20.742 1.00 52.72 159 ILE A O 1
ATOM 1242 N N . GLY A 1 160 ? -1.971 -8.118 20.675 1.00 41.34 160 GLY A N 1
ATOM 1243 C CA . GLY A 1 160 ? -1.488 -7.474 21.890 1.00 41.34 160 GLY A CA 1
ATOM 1244 C C . GLY A 1 160 ? -1.786 -5.978 21.882 1.00 41.34 160 GLY A C 1
ATOM 1245 O O . GLY A 1 160 ? -1.156 -5.207 21.159 1.00 41.34 160 GLY A O 1
ATOM 1246 N N . ALA A 1 161 ? -2.747 -5.569 22.708 1.00 40.44 161 ALA A N 1
ATOM 1247 C CA . ALA A 1 161 ? -2.958 -4.179 23.050 1.00 40.44 161 ALA A CA 1
ATOM 1248 C C . ALA A 1 161 ? -1.685 -3.680 23.743 1.00 40.44 161 ALA A C 1
ATOM 1250 O O . ALA A 1 161 ? -1.398 -4.053 24.881 1.00 40.44 161 ALA A O 1
ATOM 1251 N N . ALA A 1 162 ? -0.897 -2.862 23.049 1.00 38.81 162 ALA A N 1
ATOM 1252 C CA . ALA A 1 162 ? 0.258 -2.192 23.621 1.00 38.81 162 ALA A CA 1
ATOM 1253 C C . ALA A 1 162 ? -0.206 -1.097 24.595 1.00 38.81 162 ALA A C 1
ATOM 1255 O O . ALA A 1 162 ? -0.134 0.089 24.301 1.00 38.81 162 ALA A O 1
ATOM 1256 N N . ASN A 1 163 ? -0.668 -1.506 25.776 1.00 37.06 163 ASN A N 1
ATOM 1257 C CA . ASN A 1 163 ? -0.616 -0.696 26.982 1.00 37.06 163 ASN A CA 1
ATOM 1258 C C . ASN A 1 163 ? 0.442 -1.314 27.900 1.00 37.06 163 ASN A C 1
ATOM 1260 O O . ASN A 1 163 ? 0.168 -2.229 28.667 1.00 37.06 163 ASN A O 1
ATOM 1264 N N . GLY A 1 164 ? 1.670 -0.805 27.781 1.00 34.97 164 GLY A N 1
ATOM 1265 C CA . GLY A 1 164 ? 2.655 -0.804 28.861 1.00 34.97 164 GLY A CA 1
ATOM 1266 C C . GLY A 1 164 ? 3.014 -2.153 29.482 1.00 34.97 164 GLY A C 1
ATOM 1267 O O . GLY A 1 164 ? 2.836 -2.340 30.679 1.00 34.97 164 GLY A O 1
ATOM 1268 N N . THR A 1 165 ? 3.597 -3.073 28.719 1.00 28.70 165 THR A N 1
ATOM 1269 C CA . THR A 1 165 ? 4.636 -3.980 29.240 1.00 28.70 165 THR A CA 1
ATOM 1270 C C . THR A 1 165 ? 5.382 -4.587 28.063 1.00 28.70 165 THR A C 1
ATOM 1272 O O . THR A 1 165 ? 4.775 -5.126 27.142 1.00 28.70 165 THR A O 1
ATOM 1275 N N . ALA A 1 166 ? 6.707 -4.462 28.062 1.00 32.53 166 ALA A N 1
ATOM 1276 C CA . ALA A 1 166 ? 7.550 -5.159 27.106 1.00 32.53 166 ALA A CA 1
ATOM 1277 C C . ALA A 1 166 ? 7.328 -6.670 27.270 1.00 32.53 166 ALA A C 1
ATOM 1279 O O . ALA A 1 166 ? 7.770 -7.257 28.256 1.00 32.53 166 ALA A O 1
ATOM 1280 N N . VAL A 1 167 ? 6.645 -7.300 26.315 1.00 35.19 167 VAL A N 1
ATOM 1281 C CA . VAL A 1 167 ? 6.751 -8.747 26.141 1.00 35.19 167 VAL A CA 1
ATOM 1282 C C . VAL A 1 167 ? 8.056 -8.953 25.396 1.00 35.19 167 VAL A C 1
ATOM 1284 O O . VAL A 1 167 ? 8.185 -8.605 24.223 1.00 35.19 167 VAL A O 1
ATOM 1287 N N . GLY A 1 168 ? 9.065 -9.394 26.144 1.00 26.55 168 GLY A N 1
ATOM 1288 C CA . GLY A 1 168 ? 10.383 -9.685 25.616 1.00 26.55 168 GLY A CA 1
ATOM 1289 C C . GLY A 1 168 ? 10.302 -10.612 24.408 1.00 26.55 168 GLY A C 1
ATOM 1290 O O . GLY A 1 168 ? 9.422 -11.467 24.313 1.00 26.55 168 GLY A O 1
ATOM 1291 N N . ALA A 1 169 ? 11.261 -10.434 23.505 1.00 39.03 169 ALA A N 1
ATOM 1292 C CA . ALA A 1 169 ? 11.627 -11.433 22.521 1.00 39.03 169 ALA A CA 1
ATOM 1293 C C . ALA A 1 169 ? 11.797 -12.788 23.230 1.00 39.03 169 ALA A C 1
ATOM 1295 O O . ALA A 1 169 ? 12.788 -13.031 23.913 1.00 39.03 169 ALA A O 1
ATOM 1296 N N . GLY A 1 170 ? 10.783 -13.638 23.112 1.00 26.55 170 GLY A N 1
ATOM 1297 C CA . GLY A 1 170 ? 10.743 -14.974 23.675 1.00 26.55 170 GLY A CA 1
ATOM 1298 C C . GLY A 1 170 ? 10.405 -15.944 22.562 1.00 26.55 170 GLY A C 1
ATOM 1299 O O . GLY A 1 170 ? 9.236 -16.164 22.292 1.00 26.55 170 GLY A O 1
ATOM 1300 N N . ASN A 1 171 ? 11.462 -16.432 21.913 1.00 33.31 171 ASN A N 1
ATOM 1301 C CA . ASN A 1 171 ? 11.601 -17.660 21.131 1.00 33.31 171 ASN A CA 1
ATOM 1302 C C . ASN A 1 171 ? 10.417 -18.144 20.285 1.00 33.31 171 ASN A C 1
ATOM 1304 O O . ASN A 1 171 ? 9.352 -18.495 20.782 1.00 33.31 171 ASN A O 1
ATOM 1308 N N . GLY A 1 172 ? 10.703 -18.296 18.988 1.00 35.88 172 GLY A N 1
ATOM 1309 C CA . GLY A 1 172 ? 9.842 -18.963 18.026 1.00 35.88 172 GLY A CA 1
ATOM 1310 C C . GLY A 1 172 ? 9.257 -20.262 18.573 1.00 35.88 172 GLY A C 1
ATOM 1311 O O . GLY A 1 172 ? 9.977 -21.210 18.886 1.00 35.88 172 GLY A O 1
ATOM 1312 N N . ALA A 1 173 ? 7.930 -20.301 18.643 1.00 31.19 173 ALA A N 1
ATOM 1313 C CA . ALA A 1 173 ? 7.211 -21.554 18.628 1.00 31.19 173 ALA A CA 1
ATOM 1314 C C . ALA A 1 173 ? 7.380 -22.128 17.220 1.00 31.19 173 ALA A C 1
ATOM 1316 O O . ALA A 1 173 ? 6.836 -21.605 16.246 1.00 31.19 173 ALA A O 1
ATOM 1317 N N . ALA A 1 174 ? 8.210 -23.164 17.118 1.00 31.73 174 ALA A N 1
ATOM 1318 C CA . ALA A 1 174 ? 8.259 -24.023 15.954 1.00 31.73 174 ALA A CA 1
ATOM 1319 C C . ALA A 1 174 ? 6.831 -24.475 15.633 1.00 31.73 174 ALA A C 1
ATOM 1321 O O . ALA A 1 174 ? 6.152 -25.060 16.477 1.00 31.73 174 ALA A O 1
ATOM 1322 N N . VAL A 1 175 ? 6.382 -24.195 14.412 1.00 33.94 175 VAL A N 1
ATOM 1323 C CA . VAL A 1 175 ? 5.208 -24.849 13.846 1.00 33.94 175 VAL A CA 1
ATOM 1324 C C . VAL A 1 175 ? 5.593 -26.317 13.688 1.00 33.94 175 VAL A C 1
ATOM 1326 O O . VAL A 1 175 ? 6.316 -26.683 12.765 1.00 33.94 175 VAL A O 1
ATOM 1329 N N . THR A 1 176 ? 5.188 -27.159 14.636 1.00 32.41 176 THR A N 1
ATOM 1330 C CA . THR A 1 176 ? 5.247 -28.607 14.464 1.00 32.41 176 THR A CA 1
ATOM 1331 C C . THR A 1 176 ? 4.228 -28.968 13.395 1.00 32.41 176 THR A C 1
ATOM 1333 O O . THR A 1 176 ? 3.028 -28.983 13.654 1.00 32.41 176 THR A O 1
ATOM 1336 N N . SER A 1 177 ? 4.702 -29.207 12.175 1.00 37.31 177 SER A N 1
ATOM 1337 C CA . SER A 1 177 ? 3.916 -29.879 11.147 1.00 37.31 177 SER A CA 1
ATOM 1338 C C . SER A 1 177 ? 3.555 -31.274 11.659 1.00 37.31 177 SER A C 1
ATOM 1340 O O . SER A 1 177 ? 4.452 -32.097 11.864 1.00 37.31 177 SER A O 1
ATOM 1342 N N . GLU A 1 178 ? 2.270 -31.542 11.886 1.00 33.19 178 GLU A N 1
ATOM 1343 C CA . GLU A 1 178 ? 1.801 -32.917 12.054 1.00 33.19 178 GLU A CA 1
ATOM 1344 C C . GLU A 1 178 ? 2.071 -33.683 10.747 1.00 33.19 178 GLU A C 1
ATOM 1346 O O . GLU A 1 178 ? 1.818 -33.146 9.662 1.00 33.19 178 GLU A O 1
ATOM 1351 N N . PRO A 1 179 ? 2.623 -34.907 10.797 1.00 37.53 179 PRO A N 1
ATOM 1352 C CA . PRO A 1 179 ? 2.777 -35.705 9.595 1.00 37.53 179 PRO A CA 1
ATOM 1353 C C . PRO A 1 179 ? 1.394 -36.154 9.114 1.00 37.53 179 PRO A C 1
ATOM 1355 O O . PRO A 1 179 ? 0.616 -36.721 9.878 1.00 37.53 179 PRO A O 1
ATOM 1358 N N . LEU A 1 180 ? 1.114 -35.927 7.828 1.00 37.03 180 LEU A N 1
ATOM 1359 C CA . LEU A 1 180 ? -0.002 -36.551 7.123 1.00 37.03 180 LEU A CA 1
ATOM 1360 C C . LEU A 1 180 ? 0.096 -38.071 7.303 1.00 37.03 180 LEU A C 1
ATOM 1362 O O . LEU A 1 180 ? 1.011 -38.710 6.780 1.00 37.03 180 LEU A O 1
ATOM 1366 N N . SER A 1 181 ? -0.838 -38.647 8.054 1.00 40.47 181 SER A N 1
ATOM 1367 C CA . SER A 1 181 ? -1.069 -40.085 8.072 1.00 40.47 181 SER A CA 1
ATOM 1368 C C . SER A 1 181 ? -1.480 -40.523 6.671 1.00 40.47 181 SER A C 1
ATOM 1370 O O . SER A 1 181 ? -2.548 -40.159 6.183 1.00 40.47 181 SER A O 1
ATOM 1372 N N . ALA A 1 182 ? -0.604 -41.288 6.023 1.00 41.25 182 ALA A N 1
ATOM 1373 C CA . ALA A 1 182 ? -0.951 -42.071 4.853 1.00 41.25 182 ALA A CA 1
ATOM 1374 C C . ALA A 1 182 ? -1.962 -43.141 5.287 1.00 41.25 182 ALA A C 1
ATOM 1376 O O . ALA A 1 182 ? -1.614 -44.052 6.041 1.00 41.25 182 ALA A O 1
ATOM 1377 N N . GLU A 1 183 ? -3.212 -43.005 4.852 1.00 43.53 183 GLU A N 1
ATOM 1378 C CA . GLU A 1 183 ? -4.124 -44.144 4.796 1.00 43.53 183 GLU A CA 1
ATOM 1379 C C . GLU A 1 183 ? -3.815 -44.988 3.551 1.00 43.53 183 GLU A C 1
ATOM 1381 O O . GLU A 1 183 ? -3.325 -44.478 2.540 1.00 43.53 183 GLU A O 1
ATOM 1386 N N . ALA A 1 184 ? -4.014 -46.293 3.737 1.00 42.19 184 ALA A N 1
ATOM 1387 C CA . ALA A 1 184 ? -3.469 -47.428 2.994 1.00 42.19 184 ALA A CA 1
ATOM 1388 C C . ALA A 1 184 ? -3.985 -47.616 1.558 1.00 42.19 184 ALA A C 1
ATOM 1390 O O . ALA A 1 184 ? -5.128 -47.205 1.261 1.00 42.19 184 ALA A O 1
#

pLDDT: mean 78.24, std 22.59, range [26.55, 98.38]

Radius of gyration: 21.72 Å; chains: 1; bounding box: 34×100×59 Å

Foldseek 3Di:
DDDDDDDDPDDPPPPQPFDKDKDKADAQKKKKKAWFFAAPFKKKKKKWKAFPVRHTDQIWIWIDHNGITWTPPRDPPPDTDRMDMDGGHNPGMIMIMMTIWTQDPNDTDGFPDKDWDWDPPDPFKIKIWIFTHRDDDPPRHSMIMIMIMGNNVPDPDCRDDPDDDDPDPDDDDPPPDDDPDDDD

Secondary structure (DSSP, 8-state):
-PPPPPPPP----------EEEEEE-TTEEEEEEEEE-SSSEEEEEEEEEETT--B---EEEEESSEE-EEEESS-SSS---EEEE---SS--EEEEEEEEEEETTEEEE-SEEEEEEE-SSTTEEEEEEEEE-SSSS-S-SEEEEEEEEETTTSSS-----SS--------------------

Sequence (184 aa):
MAGPPPPPPKFAVDSVSQHRAFVTLPKNNIAFIFGTATAAWTQDVKVKPQFQDDTDLQAYTLQASNNPLEVTHGGSGIARQSTIVINPDSTRERQLELLFRVVVDGKLRDVHQLDTHVDKPVPWVTNYTYNTEDGGDHDVHDTTLVVSVIDSVKSSWPIGAANGTAVGAGNGAAVTSEPLSAEA

Organism: NCBI:txid933084